Protein AF-A0A968RM72-F1 (afdb_monomer)

Radius of gyration: 24.46 Å; Cα contacts (8 Å, |Δi|>4): 446; chains: 1; bounding box: 49×35×70 Å

pLDDT: mean 83.44, std 17.97, range [29.98, 98.19]

Nearest PDB structures (foldseek):
  4z2a-assembly1_A  TM=6.577E-01  e=5.028E-02  Homo sapiens
  1p8j-assembly1_A  TM=6.669E-01  e=8.755E-02  Mus musculus
  6eqv-assembly1_A  TM=6.777E-01  e=9.782E-02  Homo sapiens
  1ot5-assembly2_B  TM=8.438E-01  e=8.995E-01  Saccharomyces cerevisiae
  9ci8-assembly1_C  TM=5.198E-01  e=1.955E+00  Homo sapiens

Solvent-accessible surface area (backbone atoms only — not comparable to full-atom values): 11022 Å² total; per-residue (Å²): 90,38,40,37,44,33,31,47,26,59,41,33,22,34,33,35,35,34,44,27,42,49,87,63,58,71,44,54,41,43,68,51,46,59,48,82,36,58,31,36,18,34,29,33,24,69,84,34,89,40,67,70,60,76,76,50,51,75,60,50,64,18,18,39,74,44,64,65,68,78,55,64,93,55,68,84,36,60,62,68,44,81,46,78,43,71,78,65,79,95,69,59,68,46,82,73,47,72,49,71,40,62,69,66,92,71,80,72,50,67,39,44,59,73,68,48,54,54,55,75,44,70,70,46,71,25,21,31,65,41,69,46,62,29,26,23,26,28,84,56,64,36,53,33,37,41,29,10,38,70,38,78,44,77,40,91,67,49,44,73,35,84,81,42,47,80,45,78,48,83,40,60,42,49,46,87,40,79,67,90,83,84,88,80,79,96,77,92,77,84,83,61,75,122

Sequence (194 aa):
MNITLVGTHTYVGDLVFTLRSPSGTTVTLITEQCTSADNFNIKLDDQAANALACPINAGNTQRPQNPLSIFNNESVGGNWILSISDVAQDDGGQLTSWALEICQEGGASNCSTPPPATGTIAAGTYQVSSTISTAGKIFSPSTVVFKAGTSITLTAGFEARAGSTFTASIEACASLNDETVEVRTTDVVPQNFC

Secondary structure (DSSP, 8-state):
-EEEEEEEES-GGGEEEEEE-TTS-EEEEEES-STT---EEEEEETT-SBPS-S--SS-EEE--SS-GGGGTTS---S--EEEEEE-SSS--EEEEEEEEE---SS---S--PPPPSSSBPPSEEEEESSEEEE--EE-SS-EEEEEESSEEEE-TT-EE-TT-EEEEEE-----TT-S-----SS--------

Foldseek 3Di:
DKKWFWKWKQFCLQKWKKKAAPVGDIDTFDHSPDGRDITATEMAACPFPAADHPPRHPNYYHHGPDHPCVCPPPQNADDMDIDMDRRDPDMDIDTPDMDDADADPDQPQVQDAAADQEEEGDADEGAEQAEHHHLYEDPDQHEYEYEYQHYYHHDPNYYYDPNHHYYYDNDGRDRVHPDDDPDPDDDDDDHDHD

Structure (mmCIF, N/CA/C/O backbone):
data_AF-A0A968RM72-F1
#
_entry.id   AF-A0A968RM72-F1
#
loop_
_atom_site.group_PDB
_atom_site.id
_atom_site.type_symbol
_atom_site.label_atom_id
_atom_site.label_alt_id
_atom_site.label_comp_id
_atom_site.label_asym_id
_atom_site.label_entity_id
_atom_site.label_seq_id
_atom_site.pdbx_PDB_ins_code
_atom_site.Cartn_x
_atom_site.Cartn_y
_atom_site.Cartn_z
_atom_site.occupancy
_atom_site.B_iso_or_equiv
_atom_site.auth_seq_id
_atom_site.auth_comp_id
_atom_site.auth_asym_id
_atom_site.auth_atom_id
_atom_site.pdbx_PDB_model_num
ATOM 1 N N . MET A 1 1 ? 0.302 9.155 -1.196 1.00 83.69 1 MET A N 1
ATOM 2 C CA . MET A 1 1 ? 0.635 7.753 -1.526 1.00 83.69 1 MET A CA 1
ATOM 3 C C . MET A 1 1 ? 1.721 7.770 -2.581 1.00 83.69 1 MET A C 1
ATOM 5 O O . MET A 1 1 ? 1.616 8.572 -3.501 1.00 83.69 1 MET A O 1
ATOM 9 N N . ASN A 1 2 ? 2.736 6.923 -2.455 1.00 87.25 2 ASN A N 1
ATOM 10 C CA . ASN A 1 2 ? 3.762 6.742 -3.474 1.00 87.25 2 ASN A CA 1
ATOM 11 C C . ASN A 1 2 ? 4.187 5.271 -3.564 1.00 87.25 2 ASN A C 1
ATOM 13 O O . ASN A 1 2 ? 4.013 4.506 -2.619 1.00 87.25 2 ASN A O 1
ATOM 17 N N . ILE A 1 3 ? 4.719 4.876 -4.717 1.00 93.31 3 ILE A N 1
ATOM 18 C CA . ILE A 1 3 ? 5.226 3.524 -4.965 1.00 93.31 3 ILE A CA 1
ATOM 19 C C . ILE A 1 3 ? 6.647 3.605 -5.515 1.00 93.31 3 ILE A C 1
ATOM 21 O O . ILE A 1 3 ? 6.945 4.445 -6.357 1.00 93.31 3 ILE A O 1
ATOM 25 N N . THR A 1 4 ? 7.533 2.739 -5.041 1.00 93.44 4 THR A N 1
ATOM 26 C CA . THR A 1 4 ? 8.903 2.591 -5.546 1.00 93.44 4 THR A CA 1
ATOM 27 C C . THR A 1 4 ? 9.038 1.235 -6.223 1.00 93.44 4 THR A C 1
ATOM 29 O O . THR A 1 4 ? 8.575 0.235 -5.678 1.00 93.44 4 THR A O 1
ATOM 32 N N . LEU A 1 5 ? 9.659 1.203 -7.400 1.00 95.25 5 LEU A N 1
ATOM 33 C CA . LEU A 1 5 ? 9.859 0.011 -8.222 1.00 95.25 5 LEU A CA 1
ATOM 34 C C . LEU A 1 5 ? 11.333 -0.081 -8.612 1.00 95.25 5 LEU A C 1
ATOM 36 O O . LEU A 1 5 ? 11.864 0.858 -9.206 1.00 95.25 5 LEU A O 1
ATOM 40 N N . VAL A 1 6 ? 11.978 -1.205 -8.303 1.00 94.62 6 VAL A N 1
ATOM 41 C CA . VAL A 1 6 ? 13.379 -1.466 -8.649 1.00 94.62 6 VAL A CA 1
ATOM 42 C C . VAL A 1 6 ? 13.514 -2.869 -9.217 1.00 94.62 6 VAL A C 1
ATOM 44 O O . VAL A 1 6 ? 13.101 -3.847 -8.596 1.00 94.62 6 VAL A O 1
ATOM 47 N N . GLY A 1 7 ? 14.143 -2.993 -10.375 1.00 93.75 7 GLY A N 1
ATOM 48 C CA . GLY A 1 7 ? 14.372 -4.282 -11.004 1.00 93.75 7 GLY A CA 1
ATOM 49 C C . GLY A 1 7 ? 15.204 -4.177 -12.265 1.00 93.75 7 GLY A C 1
ATOM 50 O O . GLY A 1 7 ? 15.554 -3.089 -12.732 1.00 93.75 7 GLY A O 1
ATOM 51 N N . THR A 1 8 ? 15.544 -5.340 -12.798 1.00 93.88 8 THR A N 1
A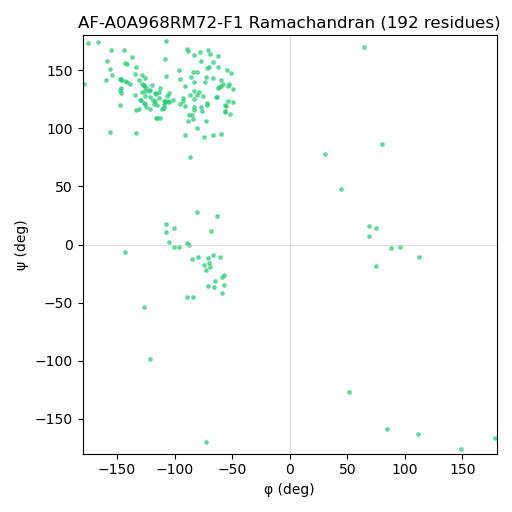TOM 52 C CA . THR A 1 8 ? 16.260 -5.461 -14.060 1.00 93.88 8 THR A CA 1
ATOM 53 C C . THR A 1 8 ? 15.321 -5.975 -15.136 1.00 93.88 8 THR A C 1
ATOM 55 O O . THR A 1 8 ? 14.426 -6.769 -14.858 1.00 93.88 8 THR A O 1
ATOM 58 N N . HIS A 1 9 ? 15.513 -5.495 -16.358 1.00 94.38 9 HIS A N 1
ATOM 59 C CA . HIS A 1 9 ? 14.849 -5.997 -17.557 1.00 94.38 9 HIS A CA 1
ATOM 60 C C . HIS A 1 9 ? 15.671 -5.582 -18.765 1.00 94.38 9 HIS A C 1
ATOM 62 O O . HIS A 1 9 ? 16.192 -4.465 -18.772 1.00 94.38 9 HIS A O 1
ATOM 68 N N . THR A 1 10 ? 15.788 -6.446 -19.766 1.00 90.12 10 THR A N 1
ATOM 69 C CA . THR A 1 10 ? 16.555 -6.121 -20.973 1.00 90.12 10 THR A CA 1
ATOM 70 C C . THR A 1 10 ? 15.8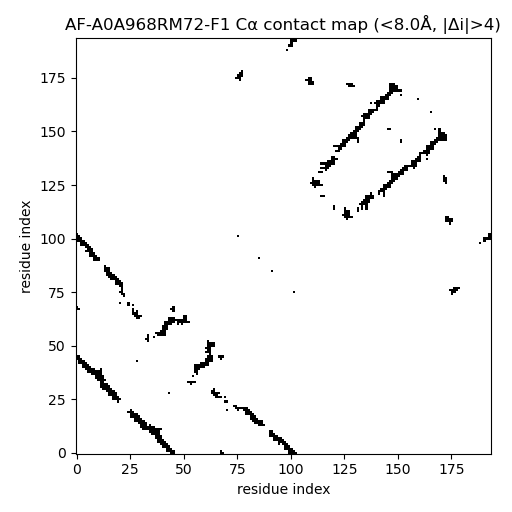36 -5.065 -21.817 1.00 90.12 10 THR A C 1
ATOM 72 O O . THR A 1 10 ? 16.497 -4.190 -22.356 1.00 90.12 10 THR A O 1
ATOM 75 N N . TYR A 1 11 ? 14.497 -5.080 -21.873 1.00 92.94 11 TYR A N 1
ATOM 76 C CA . TYR A 1 11 ? 13.685 -4.095 -22.607 1.00 92.94 11 TYR A CA 1
ATOM 77 C C . TYR A 1 11 ? 12.525 -3.599 -21.739 1.00 92.94 11 TYR A C 1
ATOM 79 O O . TYR A 1 11 ? 11.487 -4.240 -21.611 1.00 92.94 11 TYR A O 1
ATOM 87 N N . VAL A 1 12 ? 12.688 -2.463 -21.060 1.00 93.25 12 VAL A N 1
ATOM 88 C CA . VAL A 1 12 ? 11.639 -1.944 -20.162 1.00 93.25 12 VAL A CA 1
ATOM 89 C C . VAL A 1 12 ? 10.409 -1.424 -20.925 1.00 93.25 12 VAL A C 1
ATOM 91 O O . VAL A 1 12 ? 9.334 -1.276 -20.343 1.00 93.25 12 VAL A O 1
ATOM 94 N N . GLY A 1 13 ? 10.562 -1.200 -22.235 1.00 93.31 13 GLY A N 1
ATOM 95 C CA . GLY A 1 13 ? 9.496 -0.850 -23.169 1.00 93.31 13 GLY A CA 1
ATOM 96 C C . GLY A 1 13 ? 8.460 -1.937 -23.402 1.00 93.31 13 GLY A C 1
ATOM 97 O O . GLY A 1 13 ? 7.429 -1.611 -23.970 1.00 93.31 13 GLY A O 1
ATOM 98 N N . ASP A 1 14 ? 8.677 -3.154 -22.913 1.00 93.44 14 ASP A N 1
ATOM 99 C CA . ASP A 1 14 ? 7.702 -4.244 -23.020 1.00 93.44 14 ASP A CA 1
ATOM 100 C C . ASP A 1 14 ? 6.916 -4.451 -21.722 1.00 93.44 14 ASP A C 1
ATOM 102 O O . ASP A 1 14 ? 6.017 -5.287 -21.637 1.00 93.44 14 ASP A O 1
ATOM 106 N N . LEU A 1 15 ? 7.238 -3.681 -20.679 1.00 95.12 15 LEU A N 1
ATOM 107 C CA . LEU A 1 15 ? 6.644 -3.865 -19.367 1.00 95.12 15 LEU A CA 1
ATOM 108 C C . LEU A 1 15 ? 5.383 -3.019 -19.172 1.00 95.12 15 LEU A C 1
ATOM 110 O O . LEU A 1 15 ? 5.339 -1.811 -19.432 1.00 95.12 15 LEU A O 1
ATOM 114 N N . VAL A 1 16 ? 4.369 -3.656 -18.594 1.00 96.56 16 VAL A N 1
ATOM 115 C CA . VAL A 1 16 ? 3.154 -3.024 -18.082 1.00 96.56 16 VAL A CA 1
ATOM 116 C C . VAL A 1 16 ? 3.099 -3.212 -16.574 1.00 96.56 16 VAL A C 1
ATOM 118 O O . VAL A 1 16 ? 3.054 -4.337 -16.075 1.00 96.56 16 VAL A O 1
ATOM 121 N N . PHE A 1 17 ? 3.067 -2.100 -15.842 1.00 97.88 17 PHE A N 1
ATOM 122 C CA . PHE A 1 17 ? 2.997 -2.078 -14.385 1.00 97.88 17 PHE A CA 1
ATOM 123 C C . PHE A 1 17 ? 1.612 -1.615 -13.950 1.00 97.88 17 PHE A C 1
ATOM 125 O O . PHE A 1 17 ? 1.192 -0.503 -14.281 1.00 97.88 17 PHE A O 1
ATOM 132 N N . THR A 1 18 ? 0.913 -2.424 -13.160 1.00 97.06 18 THR A N 1
ATOM 133 C CA . THR A 1 18 ? -0.385 -2.058 -12.579 1.00 97.06 18 THR A CA 1
ATOM 134 C C . THR A 1 18 ? -0.403 -2.276 -11.078 1.00 97.06 18 THR A C 1
ATOM 136 O O . THR A 1 18 ? 0.169 -3.245 -10.585 1.00 97.06 18 THR A O 1
ATOM 139 N N . LEU A 1 19 ? -1.122 -1.420 -10.358 1.00 96.38 19 LEU A N 1
ATOM 140 C CA . LEU A 1 19 ? -1.400 -1.594 -8.937 1.00 96.38 19 LEU A CA 1
ATOM 141 C C . LEU A 1 19 ? -2.903 -1.744 -8.729 1.00 96.38 19 LEU A C 1
ATOM 143 O O . LEU A 1 19 ? -3.679 -0.930 -9.230 1.00 96.38 19 LEU A O 1
ATOM 147 N N . ARG A 1 20 ? -3.305 -2.768 -7.976 1.00 91.56 20 ARG A N 1
ATOM 148 C CA . ARG A 1 20 ? -4.691 -3.000 -7.567 1.00 91.56 20 ARG A CA 1
ATOM 149 C C . ARG A 1 20 ? -4.841 -2.851 -6.057 1.00 91.56 20 ARG A C 1
ATOM 151 O O . ARG A 1 20 ? -4.069 -3.447 -5.306 1.00 91.56 20 ARG A O 1
ATOM 158 N N . SER A 1 21 ? -5.837 -2.079 -5.634 1.00 87.25 21 SER A N 1
ATOM 159 C CA . SER A 1 21 ? -6.187 -1.884 -4.229 1.00 87.25 21 SER A CA 1
ATOM 160 C C . SER A 1 21 ? -6.979 -3.067 -3.659 1.00 87.25 21 SER A C 1
ATOM 162 O O . SER A 1 21 ? -7.540 -3.868 -4.422 1.00 87.25 21 SER A O 1
ATOM 164 N N . PRO A 1 22 ? -7.111 -3.156 -2.324 1.00 82.62 22 PRO A N 1
ATOM 165 C CA . PRO A 1 22 ? -7.965 -4.148 -1.676 1.00 82.62 22 PRO A CA 1
ATOM 166 C C . PRO A 1 22 ? -9.430 -4.071 -2.129 1.00 82.62 22 PRO A C 1
ATOM 168 O O . PRO A 1 22 ? -10.080 -5.103 -2.296 1.00 82.62 22 PRO A O 1
ATOM 171 N N . SER A 1 23 ? -9.930 -2.862 -2.410 1.00 82.00 23 SER A N 1
ATOM 172 C CA . SER A 1 23 ? -11.291 -2.617 -2.917 1.00 82.00 23 SER A CA 1
ATOM 173 C C . SER A 1 23 ? -11.491 -3.081 -4.366 1.00 82.00 23 SER A C 1
ATOM 175 O O . SER A 1 23 ? -12.616 -3.141 -4.858 1.00 82.00 23 SER A O 1
ATOM 177 N N . GLY A 1 24 ? -10.403 -3.416 -5.062 1.00 84.38 24 GLY A N 1
ATOM 178 C CA . GLY A 1 24 ? -10.402 -3.930 -6.425 1.00 84.38 24 GLY A CA 1
ATOM 179 C C . GLY A 1 24 ? -10.186 -2.890 -7.519 1.00 84.38 24 GLY A C 1
ATOM 180 O O . GLY A 1 24 ? -10.075 -3.271 -8.687 1.00 84.38 24 GLY A O 1
ATOM 181 N N . THR A 1 25 ? -10.059 -1.614 -7.161 1.00 90.12 25 THR A N 1
ATOM 182 C CA . THR A 1 25 ? -9.655 -0.544 -8.077 1.00 90.12 25 THR A CA 1
ATOM 183 C C . THR A 1 25 ? -8.261 -0.836 -8.611 1.00 90.12 25 THR A C 1
ATOM 185 O O . THR A 1 25 ? -7.382 -1.243 -7.859 1.00 90.12 25 THR A O 1
ATOM 188 N N . THR A 1 26 ? -8.045 -0.658 -9.912 1.00 95.50 26 THR A N 1
ATOM 189 C CA . THR A 1 26 ? -6.754 -0.927 -10.563 1.00 95.50 26 THR A CA 1
ATOM 190 C C . THR A 1 26 ? -6.297 0.297 -11.340 1.00 95.50 26 THR A C 1
ATOM 192 O O . THR A 1 26 ? -7.099 0.920 -12.034 1.00 95.50 26 THR A O 1
ATOM 195 N N . VAL A 1 27 ? -5.008 0.621 -11.248 1.00 97.44 27 VAL A N 1
ATOM 196 C CA . VAL A 1 27 ? -4.377 1.714 -11.992 1.00 97.44 27 VAL A CA 1
ATOM 197 C C . VAL A 1 27 ? -3.163 1.206 -12.761 1.00 97.44 27 VAL A C 1
ATOM 199 O O . VAL A 1 27 ? -2.347 0.456 -12.223 1.00 97.44 27 VAL A O 1
ATOM 202 N N . THR A 1 28 ? -3.022 1.634 -14.015 1.00 98.19 28 THR A N 1
ATOM 203 C CA . THR A 1 28 ? -1.790 1.433 -14.788 1.00 98.19 28 THR A CA 1
ATOM 204 C C . THR A 1 28 ? -0.797 2.532 -14.435 1.00 98.19 28 THR A C 1
ATOM 206 O O . THR A 1 28 ? -1.065 3.714 -14.660 1.00 98.19 28 THR A O 1
ATOM 209 N N . LEU A 1 29 ? 0.346 2.132 -13.888 1.00 97.81 29 LEU A N 1
ATOM 210 C CA . LEU A 1 29 ? 1.411 3.013 -13.418 1.00 97.81 29 LEU A CA 1
ATOM 211 C C . LEU A 1 29 ? 2.344 3.438 -14.554 1.00 97.81 29 LEU A C 1
ATOM 213 O O . LEU A 1 29 ? 2.694 4.612 -14.655 1.00 97.81 29 LEU A O 1
ATOM 217 N N . ILE A 1 30 ? 2.740 2.477 -15.391 1.00 97.38 30 ILE A N 1
ATOM 218 C CA . ILE A 1 30 ? 3.648 2.623 -16.536 1.00 97.38 30 ILE A CA 1
ATOM 219 C C . ILE A 1 30 ? 3.190 1.606 -17.591 1.00 97.38 30 ILE A C 1
ATOM 221 O O . ILE A 1 30 ? 2.956 0.448 -17.239 1.00 97.38 30 ILE A O 1
ATOM 225 N N . THR A 1 31 ? 3.057 2.018 -18.854 1.00 96.88 31 THR A N 1
ATOM 226 C CA . THR A 1 31 ? 2.806 1.106 -19.984 1.00 96.88 31 THR A CA 1
ATOM 227 C C . THR A 1 31 ? 3.837 1.329 -21.080 1.00 96.88 31 THR A C 1
ATOM 229 O O . THR A 1 31 ? 3.969 2.452 -21.573 1.00 96.88 31 THR A O 1
ATOM 232 N N . GLU A 1 32 ? 4.565 0.268 -21.427 1.00 94.88 32 GLU A N 1
ATOM 233 C CA . GLU A 1 32 ? 5.439 0.181 -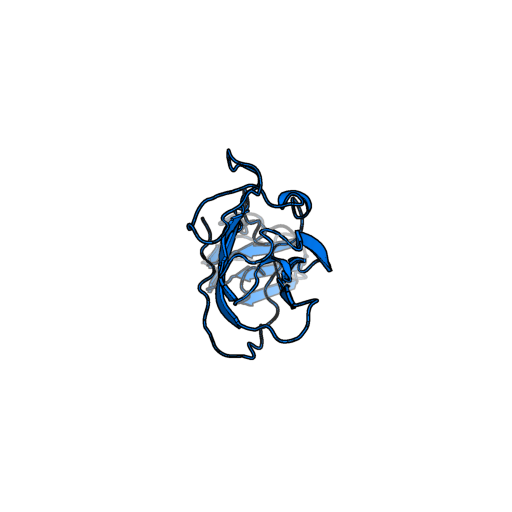22.603 1.00 94.88 32 GLU A CA 1
ATOM 234 C C . GLU A 1 32 ? 6.320 1.433 -22.812 1.00 94.88 32 GLU A C 1
ATOM 236 O O . GLU A 1 32 ? 6.358 2.054 -23.878 1.00 94.88 32 GLU A O 1
ATOM 241 N N . GLN A 1 33 ? 6.980 1.887 -21.737 1.00 93.25 33 GLN A N 1
ATOM 242 C CA . GLN A 1 33 ? 7.782 3.113 -21.746 1.00 93.25 33 GLN A CA 1
ATOM 243 C C . GLN A 1 33 ? 9.258 2.831 -21.989 1.00 93.25 33 GLN A C 1
ATOM 245 O O . GLN A 1 33 ? 9.806 1.833 -21.549 1.00 93.25 33 GLN A O 1
ATOM 250 N N . CYS A 1 34 ? 9.941 3.793 -22.602 1.00 93.75 34 CYS A N 1
ATOM 251 C CA . CYS A 1 34 ? 11.394 3.780 -22.778 1.00 93.75 34 CYS A CA 1
ATOM 252 C C . CYS A 1 34 ? 11.954 2.737 -23.743 1.00 93.75 34 CYS A C 1
ATOM 254 O O . CYS A 1 34 ? 13.173 2.614 -23.827 1.00 93.75 34 CYS A O 1
ATOM 256 N N . THR A 1 35 ? 11.120 2.129 -24.592 1.00 92.69 35 THR A N 1
ATOM 257 C CA . THR A 1 35 ? 11.570 1.338 -25.755 1.00 92.69 35 THR A CA 1
ATOM 258 C C . THR A 1 35 ? 12.624 0.291 -25.348 1.00 92.69 35 THR A C 1
ATOM 260 O O . THR A 1 35 ? 12.423 -0.433 -24.381 1.00 92.69 35 THR A O 1
ATOM 263 N N . SER A 1 36 ? 13.784 0.261 -26.003 1.00 93.00 36 SER A N 1
ATOM 264 C CA . SER A 1 36 ? 14.888 -0.662 -25.722 1.00 93.00 36 SER A CA 1
ATOM 265 C C . SER A 1 36 ? 15.776 -0.243 -24.540 1.00 93.00 36 SER A C 1
ATOM 267 O O . SER A 1 36 ? 16.985 -0.458 -24.582 1.00 93.00 36 SER A O 1
ATOM 269 N N . ALA A 1 37 ? 15.246 0.490 -23.560 1.00 94.25 37 ALA A N 1
ATOM 270 C CA . ALA A 1 37 ? 16.022 0.888 -22.391 1.00 94.25 37 ALA A CA 1
ATOM 271 C C . ALA A 1 37 ? 16.041 -0.227 -21.346 1.00 94.25 37 ALA A C 1
ATOM 273 O O . ALA A 1 37 ? 15.008 -0.825 -21.048 1.00 94.25 37 ALA A O 1
ATOM 274 N N . ASP A 1 38 ? 17.201 -0.418 -20.728 1.00 95.19 38 ASP A N 1
ATOM 275 C CA . ASP A 1 38 ? 17.381 -1.447 -19.714 1.00 95.19 38 ASP A CA 1
ATOM 276 C C . ASP A 1 38 ? 16.968 -0.958 -18.320 1.00 95.19 38 ASP A C 1
ATOM 278 O O . ASP A 1 38 ? 17.319 0.151 -17.883 1.00 95.19 38 ASP A O 1
ATOM 282 N N . ASN A 1 39 ? 16.390 -1.889 -17.562 1.00 96.62 39 ASN A N 1
ATOM 283 C CA . ASN A 1 39 ? 16.133 -1.808 -16.126 1.00 96.62 39 ASN A CA 1
ATOM 284 C C . ASN A 1 39 ? 15.133 -0.721 -15.711 1.00 96.62 39 ASN A C 1
ATOM 286 O O . ASN A 1 39 ? 14.744 0.168 -16.468 1.00 96.62 39 ASN A O 1
ATOM 290 N N . PHE A 1 40 ? 14.731 -0.779 -14.445 1.00 97.00 40 PHE A N 1
ATOM 291 C CA . PHE A 1 40 ? 13.895 0.241 -13.834 1.00 97.00 40 PHE A CA 1
ATOM 292 C C . PHE A 1 40 ? 14.295 0.473 -12.379 1.00 97.00 40 PHE A C 1
ATOM 294 O O . PHE A 1 40 ? 14.640 -0.436 -11.629 1.00 97.00 40 PHE A O 1
ATOM 301 N N . ASN A 1 41 ? 14.262 1.737 -11.993 1.00 97.62 41 ASN A N 1
ATOM 302 C CA . ASN A 1 41 ? 14.460 2.237 -10.648 1.00 97.62 41 ASN A CA 1
ATOM 303 C C . ASN A 1 41 ? 13.752 3.589 -10.608 1.00 97.62 41 ASN A C 1
ATOM 305 O O . ASN A 1 41 ? 14.283 4.590 -11.096 1.00 97.62 41 ASN A O 1
ATOM 309 N N . ILE A 1 42 ? 12.520 3.597 -10.116 1.00 97.50 42 ILE A N 1
ATOM 310 C CA . ILE A 1 42 ? 11.646 4.764 -10.181 1.00 97.50 42 ILE A CA 1
ATOM 311 C C . ILE A 1 42 ? 10.751 4.839 -8.951 1.00 97.50 42 ILE A C 1
ATOM 313 O O . ILE A 1 42 ? 10.240 3.827 -8.466 1.00 97.50 42 ILE A O 1
ATOM 317 N N . LYS A 1 43 ? 10.541 6.064 -8.469 1.00 97.06 43 LYS A N 1
ATOM 318 C CA . LYS A 1 43 ? 9.508 6.391 -7.489 1.00 97.06 43 LYS A CA 1
ATOM 319 C C . LYS A 1 43 ? 8.366 7.114 -8.199 1.00 97.06 43 LYS A C 1
ATOM 321 O O . LYS A 1 43 ? 8.602 8.078 -8.925 1.00 97.06 43 LYS A O 1
ATOM 326 N N . LEU A 1 44 ? 7.137 6.665 -7.982 1.00 97.38 44 LEU A N 1
ATOM 327 C CA . LEU A 1 44 ? 5.933 7.265 -8.540 1.00 97.38 44 LEU A CA 1
ATOM 328 C C . LEU A 1 44 ? 5.127 7.958 -7.446 1.00 97.38 44 LEU A C 1
ATOM 330 O O . LEU A 1 44 ? 4.761 7.332 -6.451 1.00 97.38 44 LEU A O 1
ATOM 334 N N . ASP A 1 45 ? 4.860 9.245 -7.648 1.00 94.62 45 ASP A N 1
ATOM 335 C CA . ASP A 1 45 ? 4.113 10.106 -6.730 1.00 94.62 45 ASP A CA 1
ATOM 336 C C . ASP A 1 45 ? 3.319 11.145 -7.534 1.00 94.62 45 ASP A C 1
ATOM 338 O O . ASP A 1 45 ? 3.878 11.830 -8.392 1.00 94.62 45 ASP A O 1
ATOM 342 N N . ASP A 1 46 ? 2.025 11.291 -7.253 1.00 94.19 46 ASP A N 1
ATOM 343 C CA . ASP A 1 46 ? 1.154 12.277 -7.907 1.00 94.19 46 ASP A CA 1
ATOM 344 C C . ASP A 1 46 ? 1.640 13.724 -7.726 1.00 94.19 46 ASP A C 1
ATOM 346 O O . ASP A 1 46 ? 1.384 14.573 -8.581 1.00 94.19 46 ASP A O 1
ATOM 350 N N . GLN A 1 47 ? 2.352 14.008 -6.632 1.00 93.19 47 GLN A N 1
ATOM 351 C CA . GLN A 1 47 ? 2.915 15.323 -6.313 1.00 93.19 47 GLN A CA 1
ATOM 352 C C . GLN A 1 47 ? 4.322 15.534 -6.888 1.00 93.19 47 GLN A C 1
ATOM 354 O O . GLN A 1 47 ? 4.926 16.589 -6.677 1.00 93.19 47 GLN A O 1
ATOM 359 N N . ALA A 1 48 ? 4.874 14.561 -7.618 1.00 95.25 48 ALA A N 1
ATOM 360 C CA . ALA A 1 48 ? 6.178 14.718 -8.246 1.00 95.25 48 ALA A CA 1
ATOM 361 C C . ALA A 1 48 ? 6.177 15.895 -9.235 1.00 95.25 48 ALA A C 1
ATOM 363 O O . ALA A 1 48 ? 5.222 16.096 -9.987 1.00 95.25 48 ALA A O 1
ATOM 364 N N . ALA A 1 49 ? 7.278 16.650 -9.289 1.00 94.44 49 ALA A N 1
ATOM 365 C CA . ALA A 1 49 ? 7.412 17.789 -10.202 1.00 94.44 49 ALA A CA 1
ATOM 366 C C . ALA A 1 49 ? 7.423 17.357 -11.680 1.00 94.44 49 ALA A C 1
ATOM 368 O O . ALA A 1 49 ? 6.835 18.018 -12.541 1.00 94.44 49 ALA A O 1
ATOM 369 N N . ASN A 1 50 ? 8.045 16.214 -11.967 1.00 94.56 50 ASN A N 1
ATOM 370 C CA . ASN A 1 50 ? 8.250 15.711 -13.321 1.00 94.56 50 ASN A CA 1
ATOM 371 C C . ASN A 1 50 ? 7.154 14.715 -13.717 1.00 94.56 50 ASN A C 1
ATOM 373 O O . ASN A 1 50 ? 6.726 13.900 -12.903 1.00 94.56 50 ASN A O 1
ATOM 377 N N . ALA A 1 51 ? 6.721 14.761 -14.978 1.00 96.12 51 ALA A N 1
ATOM 378 C CA . ALA A 1 51 ? 5.913 13.690 -15.563 1.00 96.12 51 ALA A CA 1
ATOM 379 C C . ALA A 1 51 ? 6.758 12.417 -15.754 1.00 96.12 51 ALA A C 1
ATOM 381 O O . ALA A 1 51 ? 7.990 12.494 -15.741 1.00 96.12 51 ALA A O 1
ATOM 382 N N . LEU A 1 52 ? 6.095 11.275 -15.961 1.00 96.56 52 LEU A N 1
ATOM 383 C CA . LEU A 1 52 ? 6.754 10.044 -16.390 1.00 96.56 52 LEU A CA 1
ATOM 384 C C . LEU A 1 52 ? 7.537 10.311 -17.678 1.00 96.56 52 LEU A C 1
ATOM 386 O O . LEU A 1 52 ? 6.965 10.733 -18.684 1.00 96.56 52 LEU A O 1
ATOM 390 N N . ALA A 1 53 ? 8.849 10.112 -17.627 1.00 95.69 53 ALA A N 1
ATOM 391 C CA . ALA A 1 53 ? 9.732 10.361 -18.754 1.00 95.69 53 ALA A CA 1
ATOM 392 C C . ALA A 1 53 ? 10.985 9.500 -18.648 1.00 95.69 53 ALA A C 1
ATOM 394 O O . ALA A 1 53 ? 11.509 9.266 -17.558 1.00 95.69 53 ALA A O 1
ATOM 395 N N . CYS A 1 54 ? 11.496 9.082 -19.800 1.00 94.94 54 CYS A N 1
ATOM 396 C CA . CYS A 1 54 ? 12.710 8.291 -19.870 1.00 94.94 54 CYS A CA 1
ATOM 397 C C . CYS A 1 54 ? 13.952 9.142 -19.564 1.00 94.94 54 CYS A C 1
ATOM 399 O O . CYS A 1 54 ? 14.012 10.304 -19.976 1.00 94.94 54 CYS A O 1
ATOM 401 N N . PRO A 1 55 ? 14.963 8.571 -18.889 1.00 94.06 55 PRO A N 1
ATOM 402 C CA . PRO A 1 55 ? 15.047 7.177 -18.442 1.00 94.06 55 PRO A CA 1
ATOM 403 C C . PRO A 1 55 ? 14.342 6.914 -17.094 1.00 94.06 55 PRO A C 1
ATOM 405 O O . PRO A 1 55 ? 14.347 7.766 -16.206 1.00 94.06 55 PRO A O 1
ATOM 408 N N . ILE A 1 56 ? 13.806 5.698 -16.916 1.00 95.56 56 ILE A N 1
ATOM 409 C CA . ILE A 1 56 ? 13.134 5.254 -15.674 1.00 95.56 56 ILE A CA 1
ATOM 410 C C . ILE A 1 56 ? 14.016 4.374 -14.773 1.00 95.56 56 ILE A C 1
ATOM 412 O O . ILE A 1 56 ? 13.517 3.726 -13.860 1.00 95.56 56 ILE A O 1
ATOM 416 N N . ASN A 1 57 ? 15.329 4.339 -15.013 1.00 96.00 57 ASN A N 1
ATOM 417 C CA . ASN A 1 57 ? 16.308 3.549 -14.254 1.00 96.00 57 ASN A CA 1
ATOM 418 C C . ASN A 1 57 ? 17.222 4.397 -13.345 1.00 96.00 57 ASN A C 1
ATOM 420 O O . ASN A 1 57 ? 18.200 3.894 -12.796 1.00 96.00 57 ASN A O 1
ATOM 424 N N . ALA A 1 58 ? 16.902 5.681 -13.167 1.00 94.44 58 ALA A N 1
ATOM 425 C CA . ALA A 1 58 ? 17.756 6.652 -12.480 1.00 94.44 58 ALA A CA 1
ATOM 426 C C . ALA A 1 58 ? 17.421 6.874 -10.989 1.00 94.44 58 ALA A C 1
ATOM 428 O O . ALA A 1 58 ? 18.087 7.666 -10.328 1.00 94.44 58 ALA A O 1
ATOM 429 N N . GLY A 1 59 ? 16.384 6.226 -10.450 1.00 93.38 59 GLY A N 1
ATOM 430 C CA . GLY A 1 59 ? 15.895 6.445 -9.081 1.00 93.38 59 GLY A CA 1
ATOM 431 C C . GLY A 1 59 ? 15.115 7.752 -8.902 1.00 93.38 59 GLY A C 1
ATOM 432 O O . GLY A 1 59 ? 14.895 8.201 -7.778 1.00 93.38 59 GLY A O 1
ATOM 433 N N . ASN A 1 60 ? 14.709 8.389 -10.003 1.00 95.31 60 ASN A N 1
ATOM 434 C CA . ASN A 1 60 ? 13.981 9.653 -9.969 1.00 95.31 60 ASN A CA 1
ATOM 435 C C . ASN A 1 60 ? 12.555 9.470 -9.437 1.00 95.31 60 ASN A C 1
ATOM 437 O O . ASN A 1 60 ? 11.933 8.424 -9.614 1.00 95.31 60 ASN A O 1
ATOM 441 N N . THR A 1 61 ? 12.018 10.536 -8.839 1.00 96.06 61 THR A N 1
ATOM 442 C CA . THR A 1 61 ? 10.592 10.629 -8.507 1.00 96.06 61 THR A CA 1
ATOM 443 C C . THR A 1 61 ? 9.838 11.319 -9.643 1.00 96.06 61 THR A C 1
ATOM 445 O O . THR A 1 61 ? 10.184 12.440 -10.029 1.00 96.06 61 THR A O 1
ATOM 448 N N . GLN A 1 62 ? 8.826 10.654 -10.192 1.00 97.88 62 GLN A N 1
ATOM 449 C CA . GLN A 1 62 ? 8.014 11.125 -11.317 1.00 97.88 62 GLN A CA 1
ATOM 450 C C . GLN A 1 62 ? 6.530 10.849 -11.061 1.00 97.88 62 GLN A C 1
ATOM 452 O O . GLN A 1 62 ? 6.181 10.035 -10.211 1.00 97.88 62 GLN A O 1
ATOM 457 N N . ARG A 1 63 ? 5.635 11.526 -11.782 1.00 97.81 63 ARG A N 1
ATOM 458 C CA . ARG A 1 63 ? 4.204 11.207 -11.726 1.00 97.81 63 ARG A CA 1
ATOM 459 C C . ARG A 1 63 ? 3.934 9.903 -12.478 1.00 97.81 63 ARG A C 1
ATOM 461 O O . ARG A 1 63 ? 4.517 9.725 -13.547 1.00 97.81 63 ARG A O 1
ATOM 468 N N . PRO A 1 64 ? 3.059 9.019 -11.970 1.00 97.38 64 PRO A N 1
ATOM 469 C CA . PRO A 1 64 ? 2.619 7.838 -12.711 1.00 97.38 64 PRO A CA 1
ATOM 470 C C . PRO A 1 64 ? 1.879 8.236 -13.995 1.00 97.38 64 PRO A C 1
ATOM 472 O O . PRO A 1 64 ? 1.397 9.363 -14.129 1.00 97.38 64 PRO A O 1
ATOM 475 N N . GLN A 1 65 ? 1.747 7.292 -14.927 1.00 97.12 65 GLN A N 1
ATOM 476 C CA . GLN A 1 65 ? 0.964 7.487 -16.148 1.00 97.12 65 GLN A CA 1
ATOM 477 C C . GLN A 1 65 ? -0.499 7.823 -15.842 1.00 97.12 65 GLN A C 1
ATOM 479 O O . GLN A 1 65 ? -1.068 8.714 -16.470 1.00 97.12 65 GLN A O 1
ATOM 484 N N . ASN A 1 66 ? -1.090 7.132 -14.863 1.00 97.19 66 ASN A N 1
ATOM 485 C CA . ASN A 1 66 ? -2.395 7.466 -14.306 1.00 97.19 66 ASN A CA 1
ATOM 486 C C . ASN A 1 66 ? -2.256 7.764 -12.802 1.00 97.19 66 ASN A C 1
ATOM 488 O O . ASN A 1 66 ? -1.547 7.018 -12.121 1.00 97.19 66 ASN A O 1
ATOM 492 N N . PRO A 1 67 ? -2.922 8.809 -12.274 1.00 95.69 67 PRO A N 1
ATOM 493 C CA . PRO A 1 67 ? -2.760 9.232 -10.882 1.00 95.69 67 PRO A CA 1
ATOM 494 C C . PRO A 1 67 ? -3.093 8.143 -9.848 1.00 95.69 67 PRO A C 1
ATOM 496 O O . PRO A 1 67 ? -4.120 7.470 -9.949 1.00 95.69 67 PRO A O 1
ATOM 499 N N . LEU A 1 68 ? -2.269 8.029 -8.804 1.00 93.94 68 LEU A N 1
ATOM 500 C CA . LEU A 1 68 ? -2.492 7.182 -7.622 1.00 93.94 68 LEU A CA 1
ATOM 501 C C . LEU A 1 68 ? -3.648 7.686 -6.746 1.00 93.94 68 LEU A C 1
ATOM 503 O O . LEU A 1 68 ? -4.213 6.929 -5.963 1.00 93.94 68 LEU A O 1
ATOM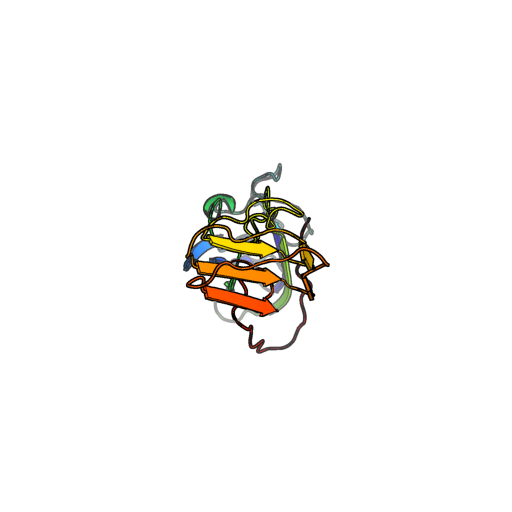 507 N N . SER A 1 69 ? -4.035 8.952 -6.890 1.00 90.00 69 SER A N 1
ATOM 508 C CA . SER A 1 69 ? -5.172 9.575 -6.203 1.00 90.00 69 SER A CA 1
ATOM 509 C C . SER A 1 69 ? -6.518 8.921 -6.509 1.00 90.00 69 SER A C 1
ATOM 511 O O . SER A 1 69 ? -7.483 9.179 -5.791 1.00 90.00 69 SER A O 1
ATOM 513 N N . ILE A 1 70 ? -6.588 8.026 -7.500 1.00 89.75 70 ILE A N 1
ATOM 514 C CA . ILE A 1 70 ? -7.737 7.135 -7.697 1.00 89.75 70 ILE A CA 1
ATOM 515 C C . ILE A 1 70 ? -8.035 6.275 -6.457 1.00 89.75 70 ILE A C 1
ATOM 517 O O . ILE A 1 70 ? -9.184 5.918 -6.233 1.00 89.75 70 ILE A O 1
ATOM 521 N N . PHE A 1 71 ? -7.027 6.005 -5.623 1.00 86.81 71 PHE A N 1
ATOM 522 C CA . PHE A 1 71 ? -7.172 5.258 -4.373 1.00 86.81 71 PHE A CA 1
ATOM 523 C C . PHE A 1 71 ? -7.543 6.129 -3.166 1.00 86.81 71 PHE A C 1
ATOM 525 O O . PHE A 1 71 ? -7.664 5.624 -2.047 1.00 86.81 71 PHE A O 1
ATOM 532 N N . ASN A 1 72 ? -7.697 7.444 -3.345 1.00 82.81 72 ASN A N 1
ATOM 533 C CA . ASN A 1 72 ? -8.049 8.326 -2.240 1.00 82.81 72 ASN A CA 1
ATOM 534 C C . ASN A 1 72 ? -9.427 7.949 -1.676 1.00 82.81 72 ASN A C 1
ATOM 536 O O . ASN A 1 72 ? -10.392 7.786 -2.420 1.00 82.81 72 ASN A O 1
ATOM 540 N N . ASN A 1 73 ? -9.520 7.893 -0.345 1.00 75.75 73 ASN A N 1
ATOM 541 C CA . ASN A 1 73 ? -10.700 7.467 0.423 1.00 75.75 73 ASN A CA 1
ATOM 542 C C . ASN A 1 73 ? -11.056 5.974 0.331 1.00 75.75 73 ASN A C 1
ATOM 544 O O . ASN A 1 73 ? -12.088 5.571 0.867 1.00 75.75 73 ASN A O 1
ATOM 548 N N . GLU A 1 74 ? -10.225 5.142 -0.297 1.00 75.25 74 GLU A N 1
ATOM 549 C CA . GLU A 1 74 ? -10.386 3.694 -0.192 1.00 75.25 74 GLU A CA 1
ATOM 550 C C . GLU A 1 74 ? -9.863 3.158 1.146 1.00 75.25 74 GLU A C 1
ATOM 552 O O . GLU A 1 74 ? -9.009 3.764 1.800 1.00 75.25 74 GLU A O 1
ATOM 557 N N . SER A 1 75 ? -10.360 1.982 1.547 1.00 70.00 75 SER A N 1
ATOM 558 C CA . SER A 1 75 ? -9.739 1.243 2.644 1.00 70.00 75 SER A CA 1
ATOM 559 C C . SER A 1 75 ? -8.330 0.829 2.231 1.00 70.00 75 SER A C 1
ATOM 561 O O . SER A 1 75 ? -8.131 0.186 1.200 1.00 70.00 75 SER A O 1
ATOM 563 N N . VAL A 1 76 ? -7.347 1.176 3.059 1.00 71.06 76 VAL A N 1
ATOM 564 C CA . VAL A 1 76 ? -5.950 0.761 2.868 1.00 71.06 76 VAL A CA 1
ATOM 565 C C . VAL A 1 76 ? -5.711 -0.670 3.355 1.00 71.06 76 VAL A C 1
ATOM 567 O O . VAL A 1 76 ? -4.654 -1.239 3.088 1.00 71.06 76 VAL A O 1
ATOM 570 N N . GLY A 1 77 ? -6.688 -1.238 4.068 1.00 68.44 77 GLY A N 1
ATOM 571 C CA . GLY A 1 77 ? -6.638 -2.573 4.631 1.00 68.44 77 GLY A CA 1
ATOM 572 C C . GLY A 1 77 ? -6.908 -3.680 3.636 1.00 68.44 77 GLY A C 1
ATOM 573 O O . GLY A 1 77 ? -7.905 -3.641 2.920 1.00 68.44 77 GLY A O 1
ATOM 574 N N . GLY A 1 78 ? -6.035 -4.686 3.638 1.00 66.12 78 GLY A N 1
ATOM 575 C CA . GLY A 1 78 ? -6.115 -5.859 2.775 1.00 66.12 78 GLY A CA 1
ATOM 576 C C . GLY A 1 78 ? -4.999 -5.905 1.731 1.00 66.12 78 GLY A C 1
ATOM 577 O O . GLY A 1 78 ? -3.974 -5.232 1.847 1.00 66.12 78 GLY A O 1
ATOM 578 N N . ASN A 1 79 ? -5.197 -6.729 0.702 1.00 78.56 79 ASN A N 1
ATOM 579 C CA . ASN A 1 79 ? -4.145 -7.045 -0.259 1.00 78.56 79 ASN A CA 1
ATOM 580 C C . ASN A 1 79 ? -4.028 -5.986 -1.356 1.00 78.56 79 ASN A C 1
ATOM 582 O O . ASN A 1 79 ? -4.911 -5.846 -2.204 1.00 78.56 79 ASN A O 1
ATOM 586 N N . TRP A 1 80 ? -2.880 -5.317 -1.380 1.00 86.12 80 TRP A N 1
ATOM 587 C CA . TRP A 1 80 ? -2.413 -4.558 -2.532 1.00 86.12 80 TRP A CA 1
ATOM 588 C C . TRP A 1 80 ? -1.658 -5.484 -3.477 1.00 86.12 80 TRP A C 1
ATOM 590 O O . TRP A 1 80 ? -0.754 -6.205 -3.055 1.00 86.12 80 TRP A O 1
ATOM 600 N N . ILE A 1 81 ? -2.028 -5.469 -4.754 1.00 89.94 81 ILE A N 1
ATOM 601 C CA . ILE A 1 81 ? -1.447 -6.357 -5.762 1.00 89.94 81 ILE A CA 1
ATOM 602 C C . ILE A 1 81 ? -0.722 -5.502 -6.796 1.00 89.94 81 ILE A C 1
ATOM 604 O O . ILE A 1 81 ? -1.359 -4.816 -7.595 1.00 89.94 81 ILE A O 1
ATOM 608 N N . LEU A 1 82 ? 0.609 -5.552 -6.781 1.00 94.88 82 LEU A N 1
ATOM 609 C CA . LEU A 1 82 ? 1.435 -5.102 -7.897 1.00 94.88 82 LEU A CA 1
ATOM 610 C C . LEU A 1 82 ? 1.471 -6.217 -8.948 1.00 94.88 82 LEU A C 1
ATOM 612 O O . LEU A 1 82 ? 1.770 -7.367 -8.630 1.00 94.88 82 LEU A O 1
ATOM 616 N N . SER A 1 83 ? 1.179 -5.884 -10.199 1.00 94.12 83 SER A N 1
ATOM 617 C CA . SER A 1 83 ? 1.361 -6.784 -11.339 1.00 94.12 83 SER A CA 1
ATOM 618 C C . SER A 1 83 ? 2.301 -6.143 -12.345 1.00 94.12 83 SER A C 1
ATOM 620 O O . SER A 1 83 ? 2.164 -4.962 -12.665 1.00 94.12 83 SER A O 1
ATOM 622 N N . ILE A 1 84 ? 3.263 -6.933 -12.809 1.00 95.19 84 ILE A N 1
ATOM 623 C CA . ILE A 1 84 ? 4.232 -6.559 -13.834 1.00 95.19 84 ILE A CA 1
ATOM 624 C C . ILE A 1 84 ? 4.113 -7.621 -14.916 1.00 95.19 84 ILE A C 1
ATOM 626 O O . ILE A 1 84 ? 4.308 -8.802 -14.631 1.00 95.19 84 ILE A O 1
ATOM 630 N N . SER A 1 85 ? 3.737 -7.207 -16.119 1.00 94.50 85 SER A N 1
ATOM 631 C CA . SER A 1 85 ? 3.641 -8.088 -17.279 1.00 94.50 85 SER A CA 1
ATOM 632 C C . SER A 1 85 ? 4.641 -7.638 -18.322 1.00 94.50 85 SER A C 1
ATOM 634 O O . SER A 1 85 ? 4.633 -6.467 -18.684 1.00 94.50 85 SER A O 1
ATOM 636 N N . ASP A 1 86 ? 5.443 -8.569 -18.816 1.00 93.38 86 ASP A N 1
ATOM 637 C CA . ASP A 1 86 ? 6.126 -8.427 -20.097 1.00 93.38 86 ASP A CA 1
ATOM 638 C C . ASP A 1 86 ? 5.140 -8.835 -21.201 1.00 93.38 86 ASP A C 1
ATOM 640 O O . ASP A 1 86 ? 4.499 -9.888 -21.095 1.00 93.38 86 ASP A O 1
ATOM 644 N N . VAL A 1 87 ? 4.914 -7.960 -22.182 1.00 92.31 87 VAL A N 1
ATOM 645 C CA . VAL A 1 87 ? 3.990 -8.200 -23.304 1.00 92.31 87 VAL A CA 1
ATOM 646 C C . VAL A 1 87 ? 4.704 -8.524 -24.619 1.00 92.31 87 VAL A C 1
ATOM 648 O O . VAL A 1 87 ? 4.030 -8.752 -25.629 1.00 92.31 87 VAL A O 1
ATOM 651 N N . ALA A 1 88 ? 6.036 -8.596 -24.610 1.00 87.75 88 ALA A N 1
ATOM 652 C CA . ALA A 1 88 ? 6.857 -9.039 -25.728 1.00 87.75 88 ALA A CA 1
ATOM 653 C C . ALA A 1 88 ? 7.463 -10.429 -25.463 1.00 87.75 88 ALA A C 1
ATOM 655 O O . ALA A 1 88 ? 7.231 -11.062 -24.435 1.00 87.75 88 ALA A O 1
ATOM 656 N N . GLN A 1 89 ? 8.155 -10.970 -26.465 1.00 83.94 89 GLN A N 1
ATOM 657 C CA . GLN A 1 89 ? 8.814 -12.276 -26.387 1.00 83.94 89 GLN A CA 1
ATOM 658 C C . GLN A 1 89 ? 10.333 -12.092 -26.335 1.00 83.94 89 GLN A C 1
ATOM 660 O O . GLN A 1 89 ? 10.844 -11.076 -26.787 1.00 83.94 89 GLN A O 1
ATOM 665 N N . ASP A 1 90 ? 11.033 -13.120 -25.849 1.00 79.06 90 ASP A N 1
ATOM 666 C CA . ASP A 1 90 ? 12.498 -13.286 -25.852 1.00 79.06 90 ASP A CA 1
ATOM 667 C C . ASP A 1 90 ? 13.314 -12.457 -24.842 1.00 79.06 90 ASP A C 1
ATOM 669 O O . ASP A 1 90 ? 14.438 -12.859 -24.520 1.00 79.06 90 ASP A O 1
ATOM 673 N N . ASP A 1 91 ? 12.759 -11.385 -24.279 1.00 83.06 91 ASP A N 1
ATOM 674 C CA . ASP A 1 91 ? 13.390 -10.611 -23.208 1.00 83.06 91 ASP A CA 1
ATOM 675 C C . ASP A 1 91 ? 13.044 -11.141 -21.807 1.00 83.06 91 ASP A C 1
ATOM 677 O O . ASP A 1 91 ? 12.215 -12.035 -21.612 1.00 83.06 91 ASP A O 1
ATOM 681 N N . GLY A 1 92 ? 13.766 -10.650 -20.800 1.00 82.50 92 GLY A N 1
ATOM 682 C CA . GLY A 1 92 ? 13.507 -11.050 -19.429 1.00 82.50 92 GLY A CA 1
ATOM 683 C C . GLY A 1 92 ? 14.183 -10.173 -18.394 1.00 82.50 92 GLY A C 1
ATOM 684 O O . GLY A 1 92 ? 14.990 -9.282 -18.677 1.00 82.50 92 GLY A O 1
ATOM 685 N N . GLY A 1 93 ? 13.848 -10.453 -17.141 1.00 88.88 93 GLY A N 1
ATOM 686 C CA . GLY A 1 93 ? 14.333 -9.687 -16.014 1.00 88.88 93 GLY A CA 1
ATOM 687 C C . GLY A 1 93 ? 13.782 -10.179 -14.689 1.00 88.88 93 GLY A C 1
ATOM 688 O O . GLY A 1 93 ? 13.219 -11.268 -14.583 1.00 88.88 93 GLY A O 1
ATOM 689 N N . GLN A 1 94 ? 13.965 -9.362 -13.661 1.00 89.81 94 GLN A N 1
ATOM 690 C CA . GLN A 1 94 ? 13.488 -9.652 -12.318 1.00 89.81 94 GLN A CA 1
ATOM 691 C C . GLN A 1 94 ? 13.091 -8.372 -11.593 1.00 89.81 94 GLN A C 1
ATOM 693 O O . GLN A 1 94 ? 13.767 -7.344 -11.669 1.00 89.81 94 GLN A O 1
ATOM 698 N N . LEU A 1 95 ? 12.015 -8.464 -10.816 1.00 92.12 95 LEU A N 1
ATOM 699 C CA . LEU A 1 95 ? 11.737 -7.486 -9.777 1.00 92.12 95 LEU A CA 1
ATOM 700 C C . LEU A 1 95 ? 12.748 -7.692 -8.643 1.00 92.12 95 LEU A C 1
ATOM 702 O O . LEU A 1 95 ? 12.830 -8.780 -8.078 1.00 92.12 95 LEU A O 1
ATOM 706 N N . THR A 1 96 ? 13.515 -6.655 -8.317 1.00 91.81 96 THR A N 1
ATOM 707 C CA . THR A 1 96 ? 14.474 -6.683 -7.203 1.00 91.81 96 THR A CA 1
ATOM 708 C C . THR A 1 96 ? 13.807 -6.233 -5.912 1.00 91.81 96 THR A C 1
ATOM 710 O O . THR A 1 96 ? 13.989 -6.853 -4.870 1.00 91.81 96 THR A O 1
ATOM 713 N N . SER A 1 97 ? 13.033 -5.151 -5.965 1.00 90.19 97 SER A N 1
ATOM 714 C CA . SER A 1 97 ? 12.232 -4.692 -4.837 1.00 90.19 97 SER A CA 1
ATOM 715 C C . SER A 1 97 ? 11.094 -3.791 -5.296 1.00 90.19 97 SER A C 1
ATOM 717 O O . SER A 1 97 ? 11.130 -3.165 -6.358 1.00 90.19 97 SER A O 1
ATOM 719 N N . TRP A 1 98 ? 10.072 -3.705 -4.457 1.00 92.94 98 TRP A N 1
ATOM 720 C CA . TRP A 1 98 ? 9.055 -2.675 -4.554 1.00 92.94 98 TRP A CA 1
ATOM 721 C C . TRP A 1 98 ? 8.660 -2.225 -3.152 1.00 92.94 98 TRP A C 1
ATOM 723 O O . TRP A 1 98 ? 8.818 -2.968 -2.182 1.00 92.94 98 TRP A O 1
ATOM 733 N N . ALA A 1 99 ? 8.164 -1.001 -3.041 1.00 85.44 99 ALA A N 1
ATOM 734 C CA . ALA A 1 99 ? 7.646 -0.466 -1.791 1.00 85.44 99 ALA A CA 1
ATOM 735 C C . ALA A 1 99 ? 6.411 0.377 -2.074 1.00 85.44 99 ALA A C 1
ATOM 737 O O . ALA A 1 99 ? 6.394 1.135 -3.043 1.00 85.44 99 ALA A O 1
ATOM 738 N N . LEU A 1 100 ? 5.406 0.268 -1.213 1.00 85.88 100 LEU A N 1
ATOM 739 C CA . LEU A 1 100 ? 4.215 1.100 -1.251 1.00 85.88 100 LEU A CA 1
ATOM 740 C C . LEU A 1 100 ? 4.135 1.905 0.047 1.00 85.88 100 LEU A C 1
ATOM 742 O O . LEU A 1 100 ? 4.089 1.330 1.129 1.00 85.88 100 LEU A O 1
ATOM 746 N N . GLU A 1 101 ? 4.124 3.230 -0.070 1.00 84.62 101 GLU A N 1
ATOM 747 C CA . GLU A 1 101 ? 3.987 4.162 1.049 1.00 84.62 101 GLU A CA 1
ATOM 748 C C . GLU A 1 101 ? 2.618 4.845 0.955 1.00 84.62 101 GLU A C 1
ATOM 750 O O . GLU A 1 101 ? 2.311 5.568 -0.002 1.00 84.62 101 GLU A O 1
ATOM 755 N N . ILE A 1 102 ? 1.769 4.612 1.953 1.00 77.81 102 ILE A N 1
ATOM 756 C CA . ILE A 1 102 ? 0.419 5.171 2.008 1.00 77.81 102 ILE A CA 1
ATOM 757 C C . ILE A 1 102 ? 0.347 6.160 3.169 1.00 77.81 102 ILE A C 1
ATOM 759 O O . ILE A 1 102 ? 0.333 5.774 4.333 1.00 77.81 102 ILE A O 1
ATOM 763 N N . CYS A 1 103 ? 0.274 7.450 2.845 1.00 68.50 103 CYS A N 1
ATOM 764 C CA . CYS A 1 103 ? 0.022 8.500 3.826 1.00 68.50 103 CYS A CA 1
ATOM 765 C C . CYS A 1 103 ? -1.491 8.621 4.020 1.00 68.50 103 CYS A C 1
ATOM 767 O O . CYS A 1 103 ? -2.190 9.041 3.094 1.00 68.50 103 CYS A O 1
ATOM 769 N N . GLN A 1 104 ? -1.994 8.249 5.194 1.00 59.16 104 GLN A N 1
ATOM 770 C CA . GLN A 1 104 ? -3.394 8.448 5.557 1.00 59.16 104 GLN A CA 1
ATOM 771 C C . GLN A 1 104 ? -3.485 9.592 6.566 1.00 59.16 104 GLN A C 1
ATOM 773 O O . GLN A 1 104 ? -2.859 9.551 7.625 1.00 59.16 104 GLN A O 1
ATOM 778 N N . GLU A 1 105 ? -4.267 10.619 6.246 1.00 47.38 105 GLU A N 1
ATOM 779 C CA . GLU A 1 105 ? -4.582 11.682 7.196 1.00 47.38 105 GLU A CA 1
ATOM 780 C C . GLU A 1 105 ? -5.597 11.121 8.206 1.00 47.38 105 GLU A C 1
ATOM 782 O O . GLU A 1 105 ? -6.796 11.069 7.951 1.00 47.38 105 GLU A O 1
ATOM 787 N N . GLY A 1 106 ? -5.088 10.591 9.322 1.00 49.69 106 GLY A N 1
ATOM 788 C CA . GLY A 1 106 ? -5.896 9.970 10.370 1.00 49.69 106 GLY A CA 1
ATOM 789 C C . GLY A 1 106 ? -6.315 8.540 10.036 1.00 49.69 106 GLY A C 1
ATOM 790 O O . GLY A 1 106 ? -7.421 8.295 9.559 1.00 49.69 106 GLY A O 1
ATOM 791 N N . GLY A 1 107 ? -5.457 7.570 10.364 1.00 47.59 107 GLY A N 1
ATOM 792 C CA . GLY A 1 107 ? -5.877 6.177 10.470 1.00 47.59 107 GLY A CA 1
ATOM 793 C C . GLY A 1 107 ? -6.958 6.058 11.537 1.00 47.59 107 GLY A C 1
ATOM 794 O O . GLY A 1 107 ? -6.655 5.987 12.727 1.00 47.59 107 GLY A O 1
ATOM 795 N N . ALA A 1 108 ? -8.226 6.086 11.131 1.00 48.59 108 ALA A N 1
ATOM 796 C CA . ALA A 1 108 ? -9.324 5.768 12.021 1.00 48.59 108 ALA A CA 1
ATOM 797 C C . ALA A 1 108 ? -9.206 4.281 12.366 1.00 48.59 108 ALA A C 1
ATOM 799 O O . ALA A 1 108 ? -9.676 3.405 11.641 1.00 48.59 108 ALA A O 1
ATOM 800 N N . SER A 1 109 ? -8.545 3.993 13.486 1.00 56.56 109 SER A N 1
ATOM 801 C CA . SER A 1 109 ? -8.816 2.777 14.229 1.00 56.56 109 SER A CA 1
ATOM 802 C C . SER A 1 109 ? -10.322 2.741 14.483 1.00 56.56 109 SER A C 1
ATOM 804 O O . SER A 1 109 ? -10.925 3.755 14.835 1.00 56.56 109 SER A O 1
ATOM 806 N N . ASN A 1 110 ? -10.961 1.583 14.338 1.00 59.69 110 ASN A N 1
ATOM 807 C CA . ASN A 1 110 ? -12.360 1.439 14.745 1.00 59.69 110 ASN A CA 1
ATOM 808 C C . ASN A 1 110 ? -12.536 1.512 16.280 1.00 59.69 110 ASN A C 1
ATOM 810 O O . ASN A 1 110 ? -13.599 1.164 16.794 1.00 59.69 110 ASN A O 1
ATOM 814 N N . CYS A 1 111 ? -11.497 1.931 17.016 1.00 67.19 111 CYS A N 1
ATOM 815 C CA . CYS A 1 111 ? -11.613 2.261 18.418 1.00 67.19 111 CYS A CA 1
ATOM 816 C C . CYS A 1 111 ? -12.704 3.327 18.556 1.00 67.19 111 CYS A C 1
ATOM 818 O O . CYS A 1 111 ? -12.568 4.448 18.061 1.00 67.19 111 CYS A O 1
ATOM 820 N N . SER A 1 112 ? -13.797 2.973 19.227 1.00 74.06 112 SER A N 1
ATOM 821 C CA . SER A 1 112 ? -14.736 3.973 19.707 1.00 74.06 112 SER A CA 1
ATOM 822 C C . SER A 1 112 ? -14.120 4.721 20.896 1.00 74.06 112 SER A C 1
ATOM 824 O O . SER A 1 112 ? -12.928 4.638 21.197 1.00 74.06 112 SER A O 1
ATOM 826 N N . THR A 1 113 ? -14.919 5.528 21.578 1.00 83.50 113 THR A N 1
ATOM 827 C CA . THR A 1 113 ? -14.443 6.246 22.755 1.00 83.50 113 THR A CA 1
ATOM 828 C C . THR A 1 113 ? -14.246 5.293 23.945 1.00 83.50 113 THR A C 1
ATOM 830 O O . THR A 1 113 ? -14.941 4.278 24.055 1.00 83.50 113 THR A O 1
ATOM 833 N N . PRO A 1 114 ? -13.319 5.596 24.875 1.00 88.88 114 PRO A N 1
ATOM 834 C CA . PRO A 1 114 ? -13.257 4.904 26.160 1.00 88.88 114 PRO A CA 1
ATOM 835 C C . PRO A 1 114 ? -14.545 5.143 26.966 1.00 88.88 114 PRO A C 1
ATOM 837 O O . PRO A 1 114 ? -15.177 6.197 26.817 1.00 88.88 114 PRO A O 1
ATOM 840 N N . PRO A 1 115 ? -14.936 4.218 27.864 1.00 90.44 115 PRO A N 1
ATOM 841 C CA . PRO A 1 115 ? -16.015 4.503 28.797 1.00 90.44 115 PRO A CA 1
ATOM 842 C C . PRO A 1 115 ? -15.589 5.606 29.779 1.00 90.44 115 PRO A C 1
ATOM 844 O O . PRO A 1 115 ? -14.392 5.783 30.029 1.00 90.44 115 PRO A O 1
ATOM 847 N N . PRO A 1 116 ? -16.543 6.335 30.385 1.00 90.31 116 PRO A N 1
ATOM 848 C CA . PRO A 1 116 ? -16.232 7.294 31.439 1.00 90.31 116 PRO A CA 1
ATOM 849 C C . PRO A 1 116 ? -15.426 6.641 32.566 1.00 90.31 116 PRO A C 1
ATOM 851 O O . PRO A 1 116 ? -15.750 5.538 33.007 1.00 90.31 116 PRO A O 1
ATOM 854 N N . ALA A 1 117 ? -14.391 7.321 33.062 1.00 89.88 117 ALA A N 1
ATOM 855 C CA . ALA A 1 117 ? -13.582 6.815 34.174 1.00 89.88 117 ALA A CA 1
ATOM 856 C C . ALA A 1 117 ? -14.394 6.701 35.481 1.00 89.88 117 ALA A C 1
ATOM 858 O O . ALA A 1 117 ? -14.144 5.812 36.291 1.00 89.88 117 ALA A O 1
ATOM 859 N N . THR A 1 118 ? -15.381 7.580 35.670 1.00 91.00 118 THR A N 1
ATOM 860 C CA . THR A 1 118 ? -16.353 7.593 36.773 1.00 91.00 118 THR A CA 1
ATOM 861 C C . THR A 1 118 ? -17.718 8.065 36.255 1.00 91.00 118 THR A C 1
ATOM 863 O O . THR A 1 118 ? -17.825 8.588 35.145 1.00 91.00 118 THR A O 1
ATOM 866 N N . GLY A 1 119 ? -18.777 7.899 37.053 1.00 91.19 119 GLY A N 1
ATOM 867 C CA . GLY A 1 119 ? -20.128 8.338 36.682 1.00 91.19 119 GLY A CA 1
ATOM 868 C C . GLY A 1 119 ? -20.880 7.319 35.823 1.00 91.19 119 GLY A C 1
ATOM 869 O O . GLY A 1 119 ? -20.586 6.129 35.869 1.00 91.19 119 GLY A O 1
ATOM 870 N N . THR A 1 120 ? -21.901 7.763 35.092 1.00 94.00 120 THR A N 1
ATOM 871 C CA . THR A 1 120 ? -22.804 6.868 34.351 1.00 94.00 120 THR A CA 1
ATOM 872 C C . THR A 1 120 ? -22.156 6.318 33.083 1.00 94.00 120 THR A C 1
ATOM 874 O O . THR A 1 120 ? -21.719 7.089 32.234 1.00 94.00 120 THR A O 1
ATOM 877 N N . I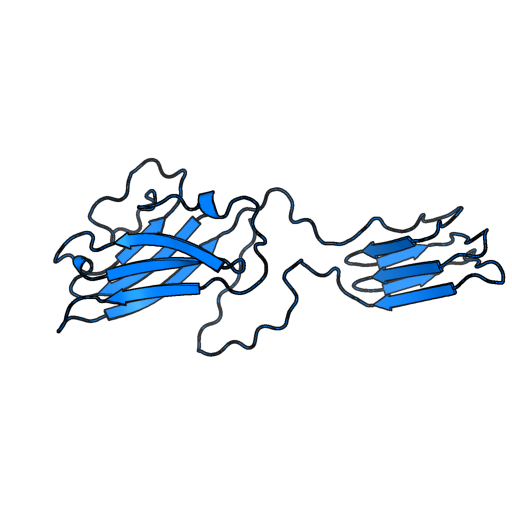LE A 1 121 ? -22.185 4.997 32.909 1.00 94.50 121 ILE A N 1
ATOM 878 C CA . ILE A 1 121 ? -21.845 4.319 31.654 1.00 94.50 121 ILE A CA 1
ATOM 879 C C . ILE A 1 121 ? -23.144 4.060 30.891 1.00 94.50 121 ILE A C 1
ATOM 881 O O . ILE A 1 121 ? -24.064 3.427 31.414 1.00 94.50 121 ILE A O 1
ATOM 885 N N . ALA A 1 122 ? -23.232 4.600 29.678 1.00 93.75 122 ALA A N 1
ATOM 886 C CA . ALA A 1 122 ? -24.395 4.448 28.816 1.00 93.75 122 ALA A CA 1
ATOM 887 C C . ALA A 1 122 ? -24.346 3.119 28.050 1.00 93.75 122 ALA A C 1
ATOM 889 O O . ALA A 1 122 ? -23.297 2.488 27.933 1.00 93.75 122 ALA A O 1
ATOM 890 N N . ALA A 1 123 ? -25.492 2.710 27.505 1.00 92.56 123 ALA A N 1
ATOM 891 C CA . ALA A 1 123 ? -25.563 1.561 26.612 1.00 92.56 123 ALA A CA 1
ATOM 892 C C . ALA A 1 123 ? -24.674 1.785 25.380 1.00 92.56 123 ALA A C 1
ATOM 894 O O . ALA A 1 123 ? -24.703 2.866 24.787 1.00 92.56 123 ALA A O 1
ATOM 895 N N . GLY A 1 124 ? -23.924 0.763 24.973 1.00 89.44 124 GLY A N 1
ATOM 896 C CA . GLY A 1 124 ? -23.070 0.849 23.793 1.00 89.44 124 GLY A CA 1
ATOM 897 C C . GLY A 1 124 ? -21.812 -0.003 23.867 1.00 89.44 124 GLY A C 1
ATOM 898 O O . GLY A 1 124 ? -21.597 -0.760 24.815 1.00 89.44 124 GLY A O 1
ATOM 899 N N . THR A 1 125 ? -20.988 0.136 22.830 1.00 88.75 125 THR A N 1
ATOM 900 C CA . THR A 1 125 ? -19.677 -0.509 22.734 1.00 88.75 125 THR A CA 1
ATOM 901 C C . THR A 1 125 ? -18.577 0.528 22.904 1.00 88.75 125 THR A C 1
ATOM 903 O O . THR A 1 125 ? -18.506 1.498 22.147 1.00 88.75 125 THR A O 1
ATOM 906 N N . TYR A 1 126 ? -17.709 0.291 23.879 1.00 89.94 126 TYR A N 1
ATOM 907 C CA . TYR A 1 126 ? -16.515 1.076 24.146 1.00 89.94 126 TYR A CA 1
ATOM 908 C C . TYR A 1 126 ? -15.294 0.246 23.763 1.00 89.94 126 TYR A C 1
ATOM 910 O O . TYR A 1 126 ? -15.079 -0.829 24.329 1.00 89.94 126 TYR A O 1
ATOM 918 N N . GLN A 1 127 ? -14.521 0.722 22.792 1.00 89.25 127 GLN A N 1
ATOM 919 C CA . GLN A 1 127 ? -13.402 -0.013 22.219 1.00 89.25 127 GLN A CA 1
ATOM 920 C C . GLN A 1 127 ? -12.145 0.850 22.175 1.00 89.25 127 GLN A C 1
ATOM 922 O O . GLN A 1 127 ? -12.162 1.920 21.586 1.00 89.25 127 GLN A O 1
ATOM 927 N N . VAL A 1 128 ? -11.049 0.382 22.772 1.00 84.38 128 VAL A N 1
ATOM 928 C CA . VAL A 1 128 ? -9.758 1.092 22.794 1.00 84.38 128 VAL A CA 1
ATOM 929 C C . VAL A 1 128 ? -8.606 0.153 22.448 1.00 84.38 128 VAL A C 1
ATOM 931 O O . VAL A 1 128 ? -8.662 -1.045 22.715 1.00 84.38 128 VAL A O 1
ATOM 934 N N . SER A 1 129 ? -7.522 0.695 21.896 1.00 83.50 129 SER A N 1
ATOM 935 C CA . SER A 1 129 ? -6.368 -0.101 21.457 1.00 83.50 129 SER A CA 1
ATOM 936 C C . SER A 1 129 ? -5.495 -0.612 22.605 1.00 83.50 129 SER A C 1
ATOM 938 O O . SER A 1 129 ? -4.722 -1.543 22.406 1.00 83.50 129 SER A O 1
ATOM 940 N N . SER A 1 130 ? -5.613 -0.027 23.799 1.00 83.81 130 SER A N 1
ATOM 941 C CA . SER A 1 130 ? -4.791 -0.364 24.963 1.00 83.81 130 SER A CA 1
ATOM 942 C C . SER A 1 130 ? -5.645 -0.819 26.146 1.00 83.81 130 SER A C 1
ATOM 944 O O . SER A 1 130 ? -6.074 -1.971 26.198 1.00 83.81 130 SER A O 1
ATOM 946 N N . THR A 1 131 ? -5.916 0.071 27.097 1.00 87.19 131 THR A N 1
ATOM 947 C CA . THR A 1 131 ? -6.519 -0.276 28.381 1.00 87.19 131 THR A CA 1
ATOM 948 C C . THR A 1 131 ? -7.820 0.474 28.613 1.00 87.19 131 THR A C 1
ATOM 950 O O . THR A 1 131 ? -7.875 1.698 28.504 1.00 87.19 131 THR A O 1
ATOM 953 N N . ILE A 1 132 ? -8.855 -0.260 29.025 1.00 92.00 132 ILE A N 1
ATOM 954 C CA . ILE A 1 132 ? -10.032 0.319 29.678 1.00 92.00 132 ILE A CA 1
ATOM 955 C C . ILE A 1 132 ? -9.800 0.271 31.185 1.00 92.00 132 ILE A C 1
ATOM 957 O O . ILE A 1 132 ? -9.543 -0.795 31.736 1.00 92.00 132 ILE A O 1
ATOM 961 N N . SER A 1 133 ? -9.929 1.411 31.862 1.00 94.12 133 SER A N 1
ATOM 962 C CA . SER A 1 133 ? -9.927 1.490 33.324 1.00 94.12 133 SER A CA 1
ATOM 963 C C . SER A 1 133 ? -11.080 2.371 33.792 1.00 94.12 133 SER A C 1
ATOM 965 O O . SER A 1 133 ? -11.102 3.560 33.479 1.00 94.12 133 SER A O 1
ATOM 967 N N . THR A 1 134 ? -12.048 1.810 34.521 1.00 94.38 134 THR A N 1
ATOM 968 C CA . THR A 1 134 ? -13.260 2.546 34.924 1.00 94.38 134 THR A CA 1
ATOM 969 C C . THR A 1 134 ? -13.811 2.107 36.282 1.00 94.38 134 THR A C 1
ATOM 971 O O . THR A 1 134 ? -13.827 0.920 36.604 1.00 94.38 134 THR A O 1
ATOM 974 N N . ALA A 1 135 ? -14.302 3.085 37.048 1.00 94.12 135 ALA A N 1
ATOM 975 C CA . ALA A 1 135 ? -15.157 2.934 38.230 1.00 94.12 135 ALA A CA 1
ATOM 976 C C . ALA A 1 135 ? -16.611 3.363 37.933 1.00 94.12 135 ALA A C 1
ATOM 978 O O . ALA A 1 135 ? -17.359 3.731 38.840 1.00 94.12 135 ALA A O 1
ATOM 979 N N . GLY A 1 136 ? -16.991 3.449 36.656 1.00 93.19 136 GLY A N 1
ATOM 980 C CA . GLY A 1 136 ? -18.303 3.926 36.238 1.00 93.19 136 GLY A CA 1
ATOM 981 C C . GLY A 1 136 ? -19.433 2.943 36.555 1.00 93.19 136 GLY A C 1
ATOM 982 O O . GLY A 1 136 ? -19.216 1.782 36.897 1.00 93.19 136 GLY A O 1
ATOM 983 N N . LYS A 1 137 ? -20.668 3.429 36.446 1.00 93.69 137 LYS A N 1
ATOM 984 C CA . LYS A 1 137 ? -21.878 2.736 36.885 1.00 93.69 137 LYS A CA 1
ATOM 985 C C . LYS A 1 137 ? -22.906 2.624 35.768 1.00 93.69 137 LYS A C 1
ATOM 987 O O . LYS A 1 137 ? -23.256 3.619 35.136 1.00 93.69 137 LYS A O 1
ATOM 992 N N . ILE A 1 138 ? -23.450 1.430 35.565 1.00 93.88 138 ILE A N 1
ATOM 993 C CA . ILE A 1 138 ? -24.555 1.173 34.635 1.00 93.88 138 ILE A CA 1
ATOM 994 C C . ILE A 1 138 ? -25.870 1.313 35.420 1.00 93.88 138 ILE A C 1
ATOM 996 O O . ILE A 1 138 ? -26.308 0.374 36.084 1.00 93.88 138 ILE A O 1
ATOM 1000 N N . PHE A 1 139 ? -26.484 2.503 35.401 1.00 89.06 139 PHE A N 1
ATOM 1001 C CA . PHE A 1 139 ? -27.641 2.851 36.255 1.00 89.06 139 PHE A CA 1
ATOM 1002 C C . PHE A 1 139 ? -29.018 2.433 35.708 1.00 89.06 139 PHE A C 1
ATOM 1004 O O . PHE A 1 139 ? -30.021 2.462 36.431 1.00 89.06 139 PHE A O 1
ATOM 1011 N N . SER A 1 140 ? -29.104 2.031 34.446 1.00 88.62 140 SER A N 1
ATOM 1012 C CA . SER A 1 140 ? -30.320 1.505 33.821 1.00 88.62 140 SER A CA 1
ATOM 1013 C C . SER A 1 140 ? -30.036 0.135 33.200 1.00 88.62 140 SER A C 1
ATOM 1015 O O . SER A 1 140 ? -28.940 -0.052 32.668 1.00 88.62 140 SER A O 1
ATOM 1017 N N . PRO A 1 141 ? -30.991 -0.821 33.255 1.00 92.62 141 PRO A N 1
ATOM 1018 C CA . PRO A 1 141 ? -30.852 -2.101 32.566 1.00 92.62 141 PRO A CA 1
ATOM 1019 C C . PRO A 1 141 ? -30.501 -1.864 31.097 1.00 92.62 141 PRO A C 1
ATOM 1021 O O . PRO A 1 141 ? -31.288 -1.283 30.350 1.00 92.62 141 PRO A O 1
ATOM 1024 N N . SER A 1 142 ? -29.285 -2.233 30.712 1.00 92.44 142 SER A N 1
ATOM 1025 C CA . SER A 1 142 ? -28.742 -1.957 29.384 1.00 92.44 142 SER A CA 1
ATOM 1026 C C . SER A 1 142 ? -27.658 -2.958 29.010 1.00 92.44 142 SER A C 1
ATOM 1028 O O . SER A 1 142 ? -27.194 -3.730 29.849 1.00 92.44 142 SER A O 1
ATOM 1030 N N . THR A 1 143 ? -27.278 -2.959 27.733 1.00 91.88 143 THR A N 1
ATOM 1031 C CA . THR A 1 143 ? -26.141 -3.741 27.240 1.00 91.88 143 THR A CA 1
ATOM 1032 C C . THR A 1 143 ? -24.934 -2.830 27.060 1.00 91.88 143 THR A C 1
ATOM 1034 O O . THR A 1 143 ? -25.016 -1.824 26.352 1.00 91.88 143 THR A O 1
ATOM 1037 N N . VAL A 1 144 ? -23.827 -3.189 27.706 1.00 93.25 144 VAL A N 1
ATOM 1038 C CA . VAL A 1 144 ? -22.544 -2.489 27.621 1.00 93.25 144 VAL A CA 1
ATOM 1039 C C . VAL A 1 144 ? -21.462 -3.484 27.227 1.00 93.25 144 VAL A C 1
ATOM 1041 O O . VAL A 1 144 ? -21.306 -4.526 27.866 1.00 93.25 144 VAL A O 1
ATOM 1044 N N . VAL A 1 145 ? -20.708 -3.144 26.186 1.00 92.25 145 VAL A N 1
ATOM 1045 C CA . VAL A 1 145 ? -19.621 -3.965 25.652 1.00 92.25 145 VAL A CA 1
ATOM 1046 C C . VAL A 1 145 ? -18.306 -3.211 25.804 1.00 92.25 145 VAL A C 1
ATOM 1048 O O . VAL A 1 145 ? -18.176 -2.099 25.300 1.00 92.25 145 VAL A O 1
ATOM 1051 N N . PHE A 1 146 ? -17.328 -3.806 26.480 1.00 92.38 146 PHE A N 1
ATOM 1052 C CA . PHE A 1 146 ? -15.957 -3.305 26.558 1.00 92.38 146 PHE A CA 1
ATOM 1053 C C . PHE A 1 146 ? -15.034 -4.172 25.712 1.00 92.38 146 PHE A C 1
ATOM 1055 O O . PHE A 1 146 ? -14.990 -5.388 25.889 1.00 92.38 146 PHE A O 1
ATOM 1062 N N . LYS A 1 147 ? -14.266 -3.532 24.834 1.00 89.25 147 LYS A N 1
ATOM 1063 C CA . LYS A 1 147 ? -13.226 -4.162 24.023 1.00 89.25 147 LYS A CA 1
ATOM 1064 C C . LYS A 1 147 ? -11.913 -3.415 24.238 1.00 89.25 147 LYS A C 1
ATOM 1066 O O . LYS A 1 147 ? -11.852 -2.208 24.017 1.00 89.25 147 LYS A O 1
ATOM 1071 N N . ALA A 1 148 ? -10.874 -4.090 24.708 1.00 86.44 148 ALA A N 1
ATOM 1072 C CA . ALA A 1 148 ? -9.571 -3.458 24.918 1.00 86.44 148 ALA A CA 1
ATOM 1073 C C . ALA A 1 148 ? -8.456 -4.298 24.301 1.00 86.44 148 ALA A C 1
ATOM 1075 O O . ALA A 1 148 ? -8.485 -5.518 24.414 1.00 86.44 148 ALA A O 1
ATOM 1076 N N . GLY A 1 149 ? -7.449 -3.669 23.698 1.00 81.62 149 GLY A N 1
ATOM 1077 C CA . GLY A 1 149 ? -6.336 -4.410 23.095 1.00 81.62 149 GLY A CA 1
ATOM 1078 C C . GLY A 1 149 ? -5.365 -5.038 24.103 1.00 81.62 149 GLY A C 1
ATOM 1079 O O . GLY A 1 149 ? -4.665 -5.985 23.762 1.00 81.62 149 GLY A O 1
ATOM 1080 N N . THR A 1 150 ? -5.304 -4.543 25.343 1.00 79.81 150 THR A N 1
ATOM 1081 C CA . THR A 1 150 ? -4.328 -5.001 26.350 1.00 79.81 150 THR A CA 1
ATOM 1082 C C . THR A 1 150 ? -4.978 -5.431 27.657 1.00 79.81 150 THR A C 1
ATOM 1084 O O . THR A 1 150 ? -4.714 -6.530 28.140 1.00 79.81 150 THR A O 1
ATOM 1087 N N . SER A 1 151 ? -5.805 -4.580 28.270 1.00 84.25 151 SER A N 1
ATOM 1088 C CA . SER A 1 151 ? -6.410 -4.904 29.566 1.00 84.25 151 SER A CA 1
ATOM 1089 C C . SER A 1 151 ? -7.710 -4.156 29.833 1.00 84.25 151 SER A C 1
ATOM 1091 O O . SER A 1 151 ? -7.931 -3.040 29.365 1.00 84.25 151 SER A O 1
ATOM 1093 N N . ILE A 1 152 ? -8.577 -4.783 30.625 1.00 92.12 152 ILE A N 1
ATOM 1094 C CA . ILE A 1 152 ? -9.788 -4.170 31.164 1.00 92.12 152 ILE A CA 1
ATOM 1095 C C . ILE A 1 152 ? -9.689 -4.248 32.683 1.00 92.12 152 ILE A C 1
ATOM 1097 O O . ILE A 1 152 ? -9.678 -5.335 33.257 1.00 92.12 152 ILE A O 1
ATOM 1101 N N . THR A 1 153 ? -9.629 -3.088 33.324 1.00 93.19 153 THR A N 1
ATOM 1102 C CA . THR A 1 153 ? -9.540 -2.941 34.774 1.00 93.19 153 THR A CA 1
ATOM 1103 C C . THR A 1 153 ? -10.806 -2.262 35.282 1.00 93.19 153 THR A C 1
ATOM 1105 O O . THR A 1 153 ? -11.021 -1.068 35.075 1.00 93.19 153 THR A O 1
ATOM 1108 N N . LEU A 1 154 ? -11.655 -3.017 35.973 1.00 94.31 154 LEU A N 1
ATOM 1109 C CA . LEU A 1 154 ? -12.785 -2.452 36.708 1.00 94.31 154 LEU A CA 1
ATOM 1110 C C . LEU A 1 154 ? -12.287 -2.072 38.102 1.00 94.31 154 LEU A C 1
ATOM 1112 O O . LEU A 1 154 ? -11.892 -2.940 38.882 1.00 94.31 154 LEU A O 1
ATOM 1116 N N . THR A 1 155 ? -12.227 -0.776 38.393 1.00 92.81 155 THR A N 1
ATOM 1117 C CA . THR A 1 155 ? -11.709 -0.276 39.670 1.00 92.81 155 THR A CA 1
ATOM 1118 C C . THR A 1 155 ? -12.819 -0.188 40.718 1.00 92.81 155 THR A C 1
ATOM 1120 O O . THR A 1 155 ? -14.011 -0.310 40.420 1.00 92.81 155 THR A O 1
ATOM 1123 N N . ALA A 1 156 ? -12.428 -0.015 41.985 1.00 92.38 156 ALA A N 1
ATOM 1124 C CA . ALA A 1 156 ? -13.373 0.095 43.092 1.00 92.38 156 ALA A CA 1
ATOM 1125 C C . ALA A 1 156 ? -14.413 1.199 42.818 1.00 92.38 156 ALA A C 1
ATOM 1127 O O . ALA A 1 156 ? -14.053 2.352 42.583 1.00 92.38 156 ALA A O 1
ATOM 1128 N N . GLY A 1 157 ? -15.697 0.831 42.853 1.00 87.94 157 GLY A N 1
ATOM 1129 C CA . GLY A 1 157 ? -16.820 1.717 42.522 1.00 87.94 157 GLY A CA 1
ATOM 1130 C C . GLY A 1 157 ? -17.578 1.340 41.247 1.00 87.94 157 GLY A C 1
ATOM 1131 O O . GLY A 1 157 ? -18.675 1.861 41.045 1.00 87.94 157 GLY A O 1
ATOM 1132 N N . PHE A 1 158 ? -17.050 0.413 40.434 1.00 94.38 158 PHE A N 1
ATOM 1133 C CA . PHE A 1 158 ? -17.791 -0.135 39.300 1.00 94.38 158 PHE A CA 1
ATOM 1134 C C . PHE A 1 158 ? -19.043 -0.894 39.760 1.00 94.38 158 PHE A C 1
ATOM 1136 O O . PHE A 1 158 ? -18.967 -1.806 40.585 1.00 94.38 158 PHE A O 1
ATOM 1143 N N . GLU A 1 159 ? -20.196 -0.539 39.194 1.00 92.12 159 GLU A N 1
ATOM 1144 C CA . GLU A 1 159 ? -21.488 -1.152 39.514 1.00 92.12 159 GLU A CA 1
ATOM 1145 C C . GLU A 1 159 ? -22.314 -1.362 38.243 1.00 92.12 159 GLU A C 1
ATOM 1147 O O . GLU A 1 159 ? -22.415 -0.475 37.395 1.00 92.12 159 GLU A O 1
ATOM 1152 N N . ALA A 1 160 ? -22.979 -2.513 38.138 1.00 92.19 160 ALA A N 1
ATOM 1153 C CA . ALA A 1 160 ? -23.961 -2.774 37.093 1.00 92.19 160 ALA A CA 1
ATOM 1154 C C . ALA A 1 160 ? -25.332 -3.045 37.716 1.00 92.19 160 ALA A C 1
ATOM 1156 O O . ALA A 1 160 ? -25.478 -3.929 38.562 1.00 92.19 160 ALA A O 1
ATOM 1157 N N . ARG A 1 161 ? -26.356 -2.288 37.308 1.00 92.75 161 ARG A N 1
ATOM 1158 C CA . ARG A 1 161 ? -27.721 -2.484 37.807 1.00 92.75 161 ARG A CA 1
ATOM 1159 C C . ARG A 1 161 ? -28.284 -3.830 37.351 1.00 92.75 161 ARG A C 1
ATOM 1161 O O . ARG A 1 161 ? -28.072 -4.238 36.209 1.00 92.75 161 ARG A O 1
ATOM 1168 N N . ALA A 1 162 ? -29.068 -4.476 38.218 1.00 92.62 162 ALA A N 1
ATOM 1169 C CA . ALA A 1 162 ? -29.793 -5.705 37.898 1.00 92.62 162 ALA A CA 1
ATOM 1170 C C . ALA A 1 162 ? -30.579 -5.582 36.578 1.00 92.62 162 ALA A C 1
ATOM 1172 O O . ALA A 1 162 ? -31.260 -4.582 36.344 1.00 92.62 162 ALA A O 1
ATOM 1173 N N . GLY A 1 163 ? -30.466 -6.602 35.724 1.00 90.69 163 GLY A N 1
ATOM 1174 C CA . GLY A 1 163 ? -31.038 -6.614 34.373 1.00 90.69 163 GLY A CA 1
ATOM 1175 C C . GLY A 1 163 ? -30.129 -6.032 33.285 1.00 90.69 163 GLY A C 1
ATOM 1176 O O . GLY A 1 163 ? -30.503 -6.065 32.117 1.00 90.69 163 GLY A O 1
ATOM 1177 N N . SER A 1 164 ? -28.945 -5.518 33.634 1.00 93.62 164 SER A N 1
ATOM 1178 C CA . SER A 1 164 ? -27.931 -5.133 32.645 1.00 93.62 164 SER A CA 1
ATOM 1179 C C . SER A 1 164 ? -27.148 -6.349 32.157 1.00 93.62 164 SER A C 1
ATOM 1181 O O . SER A 1 164 ? -26.908 -7.288 32.914 1.00 93.62 164 SER A O 1
ATOM 1183 N N . THR A 1 165 ? -26.705 -6.303 30.904 1.00 92.19 165 THR A N 1
ATOM 1184 C CA . THR A 1 165 ? -25.738 -7.245 30.339 1.00 92.19 165 THR A CA 1
ATOM 1185 C C . THR A 1 165 ? -24.423 -6.511 30.130 1.00 92.19 165 THR A C 1
ATOM 1187 O O . THR A 1 165 ? -24.363 -5.518 29.409 1.00 92.19 165 THR A O 1
ATOM 1190 N N . PHE A 1 166 ? -23.372 -6.991 30.781 1.00 92.06 166 PHE A N 1
ATOM 1191 C CA . PHE A 1 166 ? -22.022 -6.474 30.626 1.00 92.06 166 PHE A CA 1
ATOM 1192 C C . PHE A 1 166 ? -21.151 -7.547 29.982 1.00 92.06 166 PHE A C 1
ATOM 1194 O O . PHE A 1 166 ? -21.076 -8.666 30.489 1.00 92.06 166 PHE A O 1
ATOM 1201 N N . THR A 1 167 ? -20.487 -7.204 28.885 1.00 91.69 167 THR A N 1
ATOM 1202 C CA . THR A 1 167 ? -19.530 -8.087 28.211 1.00 91.69 167 THR A CA 1
ATOM 1203 C C . THR A 1 167 ? -18.197 -7.377 28.070 1.00 91.69 167 THR A C 1
ATOM 1205 O O . THR A 1 167 ? -18.157 -6.223 27.651 1.00 91.69 167 THR A O 1
ATOM 1208 N N . ALA A 1 168 ? -17.112 -8.076 28.378 1.00 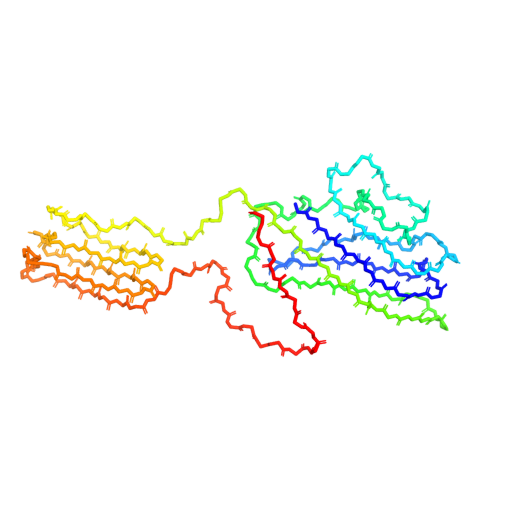91.44 168 ALA A N 1
ATOM 1209 C CA . ALA A 1 168 ? -15.753 -7.574 28.253 1.00 91.44 168 ALA A CA 1
ATOM 1210 C C . ALA A 1 168 ? -14.915 -8.575 27.454 1.00 91.44 168 ALA A C 1
ATOM 1212 O O . ALA A 1 168 ? -14.935 -9.767 27.765 1.00 91.44 168 ALA A O 1
ATOM 1213 N N . SER A 1 169 ? -14.178 -8.103 26.453 1.00 86.88 169 SER A N 1
ATOM 1214 C CA . SER A 1 169 ? -13.235 -8.913 25.681 1.00 86.88 169 SER A CA 1
ATOM 1215 C C . SER A 1 169 ? -11.907 -8.187 25.490 1.00 86.88 169 SER A C 1
ATOM 1217 O O . SER A 1 169 ? -11.849 -6.958 25.389 1.00 86.88 169 SER A O 1
ATOM 1219 N N . ILE A 1 170 ? -10.825 -8.967 25.450 1.00 84.88 170 ILE A N 1
ATOM 1220 C CA . ILE A 1 170 ? -9.540 -8.478 24.961 1.00 84.88 170 ILE A CA 1
ATOM 1221 C C . ILE A 1 170 ? -9.522 -8.706 23.457 1.00 84.88 170 ILE A C 1
ATOM 1223 O O . ILE A 1 170 ? -9.460 -9.840 22.990 1.00 84.88 170 ILE A O 1
ATOM 1227 N N . GLU A 1 171 ? -9.666 -7.617 22.719 1.00 78.38 171 GLU A N 1
ATOM 1228 C CA . GLU A 1 171 ? -9.779 -7.588 21.269 1.00 78.38 171 GLU A CA 1
ATOM 1229 C C . GLU A 1 171 ? -9.115 -6.288 20.827 1.00 78.38 171 GLU A C 1
ATOM 1231 O O . GLU A 1 171 ? -9.513 -5.203 21.270 1.00 78.38 171 GLU A O 1
ATOM 1236 N N . ALA A 1 172 ? -8.070 -6.392 20.002 1.00 66.50 172 ALA A N 1
ATOM 1237 C CA . ALA A 1 172 ? -7.463 -5.215 19.403 1.00 66.50 172 ALA A CA 1
ATOM 1238 C C . ALA A 1 172 ? -8.549 -4.415 18.672 1.00 66.50 172 ALA A C 1
ATOM 1240 O O . ALA A 1 172 ? -9.537 -4.970 18.185 1.00 66.50 172 ALA A O 1
ATOM 1241 N N . CYS A 1 173 ? -8.389 -3.095 18.595 1.00 70.38 173 CYS A N 1
ATOM 1242 C CA . CYS A 1 173 ? -9.158 -2.365 17.599 1.00 70.38 173 CYS A CA 1
ATOM 1243 C C . CYS A 1 173 ? -8.827 -2.994 16.257 1.00 70.38 173 CYS A C 1
ATOM 1245 O O . CYS A 1 173 ? -7.651 -3.037 15.887 1.00 70.38 173 CYS A O 1
ATOM 1247 N N . ALA A 1 174 ? -9.842 -3.513 15.573 1.00 58.31 174 ALA A N 1
ATOM 1248 C CA . ALA A 1 174 ? -9.651 -3.877 14.194 1.00 58.31 174 ALA A CA 1
ATOM 1249 C C . ALA A 1 174 ? -9.170 -2.593 13.508 1.00 58.31 174 ALA A C 1
ATOM 1251 O O . ALA A 1 174 ? -9.891 -1.601 13.365 1.00 58.31 174 ALA A O 1
ATOM 1252 N N . SER A 1 175 ? -7.925 -2.603 13.043 1.00 51.31 175 SER A N 1
ATOM 1253 C CA . SER A 1 175 ? -7.711 -1.880 11.801 1.00 51.31 175 SER A CA 1
ATOM 1254 C C . SER A 1 175 ? -8.784 -2.409 10.842 1.00 51.31 175 SER A C 1
ATOM 1256 O O . SER A 1 175 ? -9.174 -3.578 10.944 1.00 51.31 175 SER A O 1
ATOM 1258 N N . LEU A 1 176 ? -9.301 -1.603 9.922 1.00 50.69 176 LEU A N 1
ATOM 1259 C CA . LEU A 1 176 ? -10.206 -2.096 8.870 1.00 50.69 176 LEU A CA 1
ATOM 1260 C C . LEU A 1 176 ? -9.504 -3.123 7.930 1.00 50.69 176 LEU A C 1
ATOM 1262 O O . LEU A 1 176 ? -9.870 -3.264 6.768 1.00 50.69 176 LEU A O 1
ATOM 1266 N N . ASN A 1 177 ? -8.456 -3.791 8.423 1.00 49.81 177 ASN A N 1
ATOM 1267 C CA . ASN A 1 177 ? -7.381 -4.474 7.745 1.00 49.81 177 ASN A CA 1
ATOM 1268 C C . ASN A 1 177 ? -6.966 -5.770 8.480 1.00 49.81 177 ASN A C 1
ATOM 1270 O O . ASN A 1 177 ? -6.097 -6.463 7.961 1.00 49.81 177 ASN A O 1
ATOM 1274 N N . ASP A 1 178 ? -7.494 -6.086 9.674 1.00 43.97 178 ASP A N 1
ATOM 1275 C CA . ASP A 1 178 ? -7.078 -7.299 10.399 1.00 43.97 178 ASP A CA 1
ATOM 1276 C C . ASP A 1 178 ? -7.903 -8.517 9.958 1.00 43.97 178 ASP A C 1
ATOM 1278 O O . ASP A 1 178 ? -8.818 -8.972 10.643 1.00 43.97 178 ASP A O 1
ATOM 1282 N N . GLU A 1 179 ? -7.579 -9.019 8.766 1.00 42.28 179 GLU A N 1
ATOM 1283 C CA . GLU A 1 179 ? -7.815 -10.411 8.397 1.00 42.28 179 GLU A CA 1
ATOM 1284 C C . GLU A 1 179 ? -6.457 -11.023 8.021 1.00 42.28 179 GLU A C 1
ATOM 1286 O O . GLU A 1 179 ? -5.674 -10.458 7.256 1.00 42.28 179 GLU A O 1
ATOM 1291 N N . THR A 1 180 ? -6.142 -12.151 8.651 1.00 36.53 180 THR A N 1
ATOM 1292 C CA . THR A 1 180 ? -4.835 -12.818 8.667 1.00 36.53 180 THR A CA 1
ATOM 1293 C C . THR A 1 180 ? -4.211 -12.996 7.279 1.00 36.53 180 THR A C 1
ATOM 1295 O O . THR A 1 180 ? -4.772 -13.674 6.419 1.00 36.53 180 THR A O 1
ATOM 1298 N N . VAL A 1 181 ? -3.003 -12.456 7.094 1.00 37.78 181 VAL A N 1
ATOM 1299 C CA . VAL A 1 181 ? -2.203 -12.599 5.870 1.00 37.78 181 VAL A CA 1
ATOM 1300 C C . VAL A 1 181 ? -1.424 -13.918 5.909 1.00 37.78 181 VAL A C 1
ATOM 1302 O O . VAL A 1 181 ? -0.438 -14.048 6.635 1.00 37.78 181 VAL A O 1
ATOM 1305 N N . GLU A 1 182 ? -1.823 -14.898 5.097 1.00 30.97 182 GLU A N 1
ATOM 1306 C CA . GLU A 1 182 ? -0.943 -16.013 4.737 1.00 30.97 182 GLU A CA 1
ATOM 1307 C C . GLU A 1 182 ? -0.004 -15.532 3.616 1.00 30.97 182 GLU A C 1
ATOM 1309 O O . GLU A 1 182 ? -0.385 -15.433 2.450 1.00 30.97 182 GLU A O 1
ATOM 1314 N N . VAL A 1 183 ? 1.231 -15.173 3.980 1.00 32.41 183 VAL A N 1
ATOM 1315 C CA . VAL A 1 183 ? 2.272 -14.777 3.022 1.00 32.41 183 VAL A CA 1
ATOM 1316 C C . VAL A 1 183 ? 2.823 -16.027 2.331 1.00 32.41 183 VAL A C 1
ATOM 1318 O O . VAL A 1 183 ? 3.496 -16.854 2.945 1.00 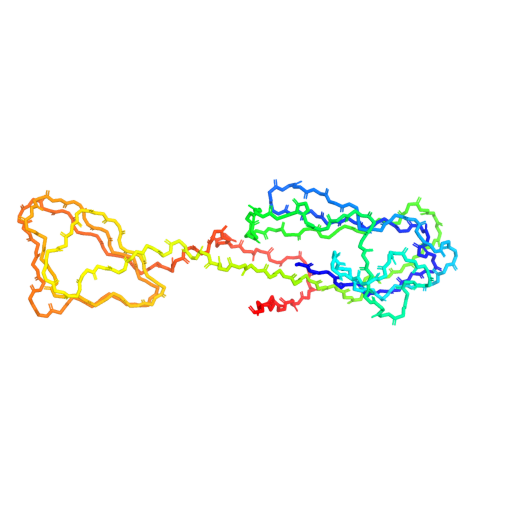32.41 183 VAL A O 1
ATOM 1321 N N . ARG A 1 184 ? 2.597 -16.136 1.022 1.00 29.98 184 ARG A N 1
ATOM 1322 C CA . ARG A 1 184 ? 3.393 -16.951 0.088 1.00 29.98 184 ARG A CA 1
ATOM 1323 C C . ARG A 1 184 ? 3.713 -16.009 -1.080 1.00 29.98 184 ARG A C 1
ATOM 1325 O O . ARG A 1 184 ? 2.777 -15.505 -1.681 1.00 29.98 184 ARG A O 1
ATOM 1332 N N . THR A 1 185 ? 4.946 -15.627 -1.406 1.00 32.91 185 THR A N 1
ATOM 1333 C CA . THR A 1 185 ? 6.263 -16.280 -1.324 1.00 32.91 185 THR A CA 1
ATOM 1334 C C . THR A 1 185 ? 7.373 -15.249 -1.044 1.00 32.91 185 THR A C 1
ATOM 1336 O O . THR A 1 185 ? 7.396 -14.207 -1.686 1.00 32.91 185 THR A O 1
ATOM 1339 N N . THR A 1 186 ? 8.271 -15.570 -0.101 1.00 39.94 186 THR A N 1
ATOM 1340 C CA . THR A 1 186 ? 9.648 -15.045 0.097 1.00 39.94 186 THR A CA 1
ATOM 1341 C C . THR A 1 186 ? 9.948 -13.601 -0.334 1.00 39.94 186 THR A C 1
ATOM 1343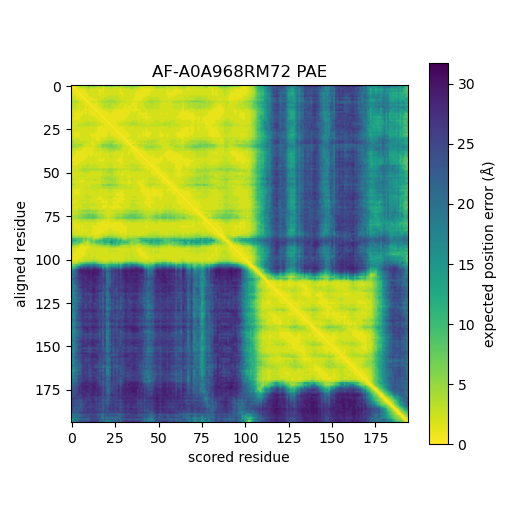 O O . THR A 1 186 ? 10.557 -13.385 -1.373 1.00 39.94 186 THR A O 1
ATOM 1346 N N . ASP A 1 187 ? 9.543 -12.622 0.473 1.00 33.47 187 ASP A N 1
ATOM 1347 C CA . ASP A 1 187 ? 10.447 -11.678 1.154 1.00 33.47 187 ASP A CA 1
ATOM 1348 C C . ASP A 1 187 ? 9.623 -10.711 2.020 1.00 33.47 187 ASP A C 1
ATOM 1350 O O . ASP A 1 187 ? 8.531 -10.272 1.662 1.00 33.47 187 ASP A O 1
ATOM 1354 N N . VAL A 1 188 ? 10.120 -10.448 3.228 1.00 37.84 188 VAL A N 1
ATOM 1355 C CA . VAL A 1 188 ? 9.450 -9.651 4.263 1.00 37.84 188 VAL A CA 1
ATOM 1356 C C . VAL A 1 188 ? 9.572 -8.165 3.918 1.00 37.84 188 VAL A C 1
ATOM 1358 O O . VAL A 1 188 ? 10.680 -7.635 3.891 1.00 37.84 188 VAL A O 1
ATOM 1361 N N . VAL A 1 189 ? 8.445 -7.476 3.712 1.00 39.50 189 VAL A N 1
ATOM 1362 C CA . VAL A 1 189 ? 8.409 -6.011 3.547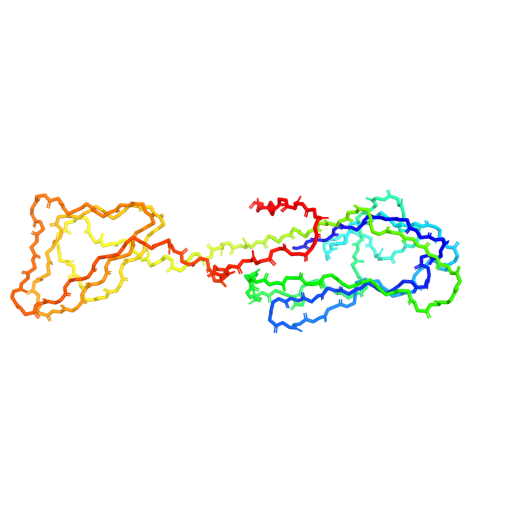 1.00 39.50 189 VAL A CA 1
ATOM 1363 C C . VAL A 1 189 ? 7.870 -5.361 4.830 1.00 39.50 189 VAL A C 1
ATOM 1365 O O . VAL A 1 189 ? 6.749 -5.675 5.237 1.00 39.50 189 VAL A O 1
ATOM 1368 N N . PRO A 1 190 ? 8.613 -4.441 5.473 1.00 33.53 190 PRO A N 1
ATOM 1369 C CA . PRO A 1 190 ? 8.066 -3.583 6.514 1.00 33.53 190 PRO A CA 1
ATOM 1370 C C . PRO A 1 190 ? 7.134 -2.538 5.885 1.00 33.53 190 PRO A C 1
ATOM 1372 O O . PRO A 1 190 ? 7.557 -1.734 5.057 1.00 33.53 190 PRO A O 1
ATOM 1375 N N . GLN A 1 191 ? 5.865 -2.541 6.287 1.00 40.66 191 GLN A N 1
ATOM 1376 C CA . GLN A 1 191 ? 4.940 -1.439 6.023 1.00 40.66 191 GLN A CA 1
ATOM 1377 C C . GLN A 1 191 ? 5.343 -0.273 6.937 1.00 40.66 191 GLN A C 1
ATOM 1379 O O . GLN A 1 191 ? 5.136 -0.346 8.149 1.00 40.66 191 GLN A O 1
ATOM 1384 N N . ASN A 1 192 ? 5.951 0.777 6.384 1.00 35.81 192 ASN A N 1
ATOM 1385 C CA . ASN A 1 192 ? 6.210 2.000 7.138 1.00 35.81 192 ASN A CA 1
ATOM 1386 C C . ASN A 1 192 ? 5.032 2.958 6.957 1.00 35.81 192 ASN A C 1
ATOM 1388 O O . ASN A 1 192 ? 4.721 3.383 5.846 1.00 35.81 192 ASN A O 1
ATOM 1392 N N . PHE A 1 193 ? 4.394 3.282 8.075 1.00 41.78 193 PHE A N 1
ATOM 1393 C CA . PHE A 1 193 ? 3.442 4.379 8.188 1.00 41.78 193 PHE A CA 1
ATOM 1394 C C . PHE A 1 193 ? 4.243 5.671 8.409 1.00 41.78 193 PHE A C 1
ATOM 1396 O O . PHE A 1 193 ? 5.165 5.668 9.229 1.00 41.78 193 PHE A O 1
ATOM 1403 N N . CYS A 1 194 ? 3.937 6.735 7.663 1.00 48.69 194 CYS A N 1
ATOM 1404 C CA . CYS A 1 194 ? 4.509 8.065 7.903 1.00 48.69 194 CYS A CA 1
ATOM 1405 C C . CYS A 1 194 ? 3.920 8.701 9.167 1.00 48.69 194 CYS A C 1
ATOM 1407 O O . CYS A 1 194 ? 2.699 8.524 9.391 1.00 48.69 194 CYS A O 1
#

Mean predicted aligned error: 13.82 Å